Protein AF-A0A7T5EYN8-F1 (afdb_monomer)

Nearest PDB structures (foldseek):
  1r5t-assembly1_D  TM=9.490E-01  e=1.004E-14  Saccharomyces cerevisiae
  4wig-assembly1_A  TM=9.016E-01  e=5.829E-13  Mycobacterium tuberculosis
  6kw6-assembly1_A  TM=9.135E-01  e=9.684E-13  Streptomyces noursei
  4wif-assembly1_A  TM=8.852E-01  e=1.510E-12  Mycobacterium tuberculosis
  3ijf-assembly1_X  TM=8.858E-01  e=3.035E-12  Mycobacterium tuberculosis

Secondary structure (DSSP, 8-state):
---PPPP--SSHHHHHHTT--HHHHHHHHHHHHHHHHHHHHHHHHHHHHHHHHHHHHHHTTTS------------PPPTT-HHHHHHHHHHHHHTT-B-TTT---EEEEEEETTS-EEEEE-B--SSGGGPBPHHHHHHHHHHHTT--SSS-EEEEEEEESSSSPPPPPHHHHHHHHHHS-TT-EEEEEETTS-EEEEEHHHHSTT---GGGG-

Structure (mmCIF, N/CA/C/O backbone):
data_AF-A0A7T5EYN8-F1
#
_entry.id   AF-A0A7T5EYN8-F1
#
loop_
_atom_site.group_PDB
_atom_site.id
_atom_site.type_symbol
_atom_site.label_atom_id
_atom_site.label_alt_id
_atom_site.label_comp_id
_atom_site.label_asym_id
_atom_site.label_entity_id
_atom_site.label_seq_id
_atom_site.pdbx_PDB_ins_code
_atom_site.Cartn_x
_atom_site.Cartn_y
_atom_site.Cartn_z
_atom_site.occupancy
_atom_site.B_iso_or_equiv
_atom_site.auth_seq_id
_atom_site.auth_comp_id
_atom_site.auth_asym_id
_atom_site.auth_atom_id
_atom_site.pdbx_PDB_model_num
ATOM 1 N N . MET A 1 1 ? 12.087 24.552 24.349 1.00 36.62 1 MET A N 1
ATOM 2 C CA . MET A 1 1 ? 11.242 24.153 23.204 1.00 36.62 1 MET A CA 1
ATOM 3 C C . MET A 1 1 ? 12.032 24.433 21.938 1.00 36.62 1 MET A C 1
ATOM 5 O O . MET A 1 1 ? 12.170 25.591 21.574 1.00 36.62 1 MET A O 1
ATOM 9 N N . ALA A 1 2 ? 12.658 23.414 21.349 1.00 31.97 2 ALA A N 1
ATOM 10 C CA . ALA A 1 2 ? 13.391 23.571 20.096 1.00 31.97 2 ALA A CA 1
ATOM 11 C C . ALA A 1 2 ? 12.399 23.428 18.934 1.00 31.97 2 ALA A C 1
ATOM 13 O O . ALA A 1 2 ? 11.785 22.376 18.772 1.00 31.97 2 ALA A O 1
ATOM 14 N N . GLN A 1 3 ? 12.198 24.506 18.179 1.00 38.72 3 GLN A N 1
ATOM 15 C CA . GLN A 1 3 ? 11.450 24.489 16.924 1.00 38.72 3 GLN A CA 1
ATOM 16 C C . GLN A 1 3 ? 12.311 23.806 15.859 1.00 38.72 3 GLN A C 1
ATOM 18 O O . GLN A 1 3 ? 13.368 24.315 15.491 1.00 38.72 3 GLN A O 1
ATOM 23 N N . PHE A 1 4 ? 11.865 22.650 15.375 1.00 33.03 4 PHE A N 1
ATOM 24 C CA . PHE A 1 4 ? 12.431 22.039 14.179 1.00 33.03 4 PHE A CA 1
ATOM 25 C C . PHE A 1 4 ? 11.917 22.793 12.942 1.00 33.03 4 PHE A C 1
ATOM 27 O O . PHE A 1 4 ? 10.709 23.026 12.846 1.00 33.03 4 PHE A O 1
ATOM 34 N N . PRO A 1 5 ? 12.790 23.191 11.999 1.00 44.00 5 PRO A N 1
ATOM 35 C CA . PRO A 1 5 ? 12.349 23.801 10.754 1.00 44.00 5 PRO A CA 1
ATOM 36 C C . PRO A 1 5 ? 11.603 22.772 9.890 1.00 44.00 5 PRO A C 1
ATOM 38 O O . PRO A 1 5 ? 11.957 21.595 9.842 1.00 44.00 5 PRO A O 1
ATOM 41 N N . THR A 1 6 ? 10.554 23.240 9.216 1.00 40.94 6 THR A N 1
ATOM 42 C CA . THR A 1 6 ? 9.713 22.496 8.263 1.00 40.94 6 THR A CA 1
ATOM 43 C C . THR A 1 6 ? 10.538 21.751 7.204 1.00 40.94 6 THR A C 1
ATOM 45 O O . THR A 1 6 ? 11.511 22.322 6.704 1.00 40.94 6 THR A O 1
ATOM 48 N N . PRO A 1 7 ? 10.158 20.527 6.788 1.00 43.69 7 PRO A N 1
ATOM 49 C CA . PRO A 1 7 ? 10.948 19.782 5.820 1.00 43.69 7 PRO A CA 1
ATOM 50 C C . PRO A 1 7 ? 10.801 20.376 4.410 1.00 43.69 7 PRO A C 1
ATOM 52 O O . PRO A 1 7 ? 9.705 20.491 3.861 1.00 43.69 7 PRO A O 1
ATOM 55 N N . LEU A 1 8 ? 11.941 20.723 3.811 1.00 43.97 8 LEU A N 1
ATOM 56 C CA . LEU A 1 8 ? 12.125 20.952 2.377 1.00 43.97 8 LEU A CA 1
ATOM 57 C C . LEU A 1 8 ? 11.919 19.624 1.628 1.00 43.97 8 LEU A C 1
ATOM 59 O O . LEU A 1 8 ? 12.854 18.848 1.466 1.00 43.97 8 LEU A O 1
ATOM 63 N N . VAL A 1 9 ? 10.696 19.339 1.177 1.00 45.12 9 VAL A N 1
ATOM 64 C CA . VAL A 1 9 ? 10.358 18.061 0.508 1.00 45.12 9 VAL A CA 1
ATOM 65 C C . VAL A 1 9 ? 10.647 18.066 -1.010 1.00 45.12 9 VAL A C 1
ATOM 67 O O . VAL A 1 9 ? 10.332 17.101 -1.693 1.00 45.12 9 VAL A O 1
ATOM 70 N N . ILE A 1 10 ? 11.281 19.097 -1.589 1.00 45.09 10 ILE A N 1
ATOM 71 C CA . ILE A 1 10 ? 11.383 19.208 -3.066 1.00 45.09 10 ILE A CA 1
ATOM 72 C C . ILE A 1 10 ? 12.814 19.144 -3.653 1.00 45.09 10 ILE A C 1
ATOM 74 O O . ILE A 1 10 ? 12.946 18.910 -4.851 1.00 45.09 10 ILE A O 1
ATOM 78 N N . ASP A 1 11 ? 13.901 19.192 -2.869 1.00 45.28 11 ASP A N 1
ATOM 79 C CA . ASP A 1 11 ? 15.274 19.190 -3.441 1.00 45.28 11 ASP A CA 1
ATOM 80 C C . ASP A 1 11 ? 16.058 17.864 -3.350 1.00 45.28 11 ASP A C 1
ATOM 82 O O . ASP A 1 11 ? 17.130 17.719 -3.944 1.00 45.28 11 ASP A O 1
ATOM 86 N N . THR A 1 12 ? 15.538 16.841 -2.669 1.00 51.25 12 THR A N 1
ATOM 87 C CA . THR A 1 12 ? 16.293 15.592 -2.444 1.00 51.25 12 THR A CA 1
ATOM 88 C C . THR A 1 12 ? 16.458 14.753 -3.720 1.00 51.25 12 THR A C 1
ATOM 90 O O . THR A 1 12 ? 17.507 14.142 -3.923 1.00 51.25 12 THR A O 1
ATOM 93 N N . ILE A 1 13 ? 15.474 14.768 -4.630 1.00 49.59 13 ILE A N 1
ATOM 94 C CA . ILE A 1 13 ? 15.534 14.012 -5.898 1.00 49.59 13 ILE A CA 1
ATOM 95 C C . ILE A 1 13 ? 16.578 14.617 -6.855 1.00 49.59 13 ILE A C 1
ATOM 97 O O . ILE A 1 13 ? 17.337 13.886 -7.495 1.00 49.59 13 ILE A O 1
ATOM 101 N N . ARG A 1 14 ? 16.689 15.954 -6.911 1.00 43.25 14 ARG A N 1
ATOM 102 C CA . ARG A 1 14 ? 17.734 16.636 -7.698 1.00 43.25 14 ARG A CA 1
ATOM 103 C C . ARG A 1 14 ? 19.137 16.326 -7.178 1.00 43.25 14 ARG A C 1
ATOM 105 O O . ARG A 1 14 ? 20.044 16.113 -7.982 1.00 43.25 14 ARG A O 1
ATOM 112 N N . TRP A 1 15 ? 19.309 16.236 -5.860 1.00 51.34 15 TRP A N 1
ATOM 113 C CA . TRP A 1 15 ? 20.597 15.909 -5.248 1.00 51.34 15 TRP A CA 1
ATOM 114 C C . TRP A 1 15 ? 21.106 14.510 -5.627 1.00 51.34 15 TRP A C 1
ATOM 116 O O . TRP A 1 15 ? 22.273 14.374 -5.997 1.00 51.34 15 TRP A O 1
ATOM 126 N N . VAL A 1 16 ? 20.246 13.483 -5.621 1.00 55.19 16 VAL A N 1
ATOM 127 C CA . VAL A 1 16 ? 20.642 12.118 -6.027 1.00 55.19 16 VAL A CA 1
ATOM 128 C C . VAL A 1 16 ? 21.131 12.099 -7.481 1.00 55.19 16 VAL A C 1
ATOM 130 O O . VAL A 1 16 ? 22.185 11.534 -7.769 1.00 55.19 16 VAL A O 1
ATOM 133 N N . ASN A 1 17 ? 20.435 12.798 -8.383 1.00 50.56 17 ASN A N 1
ATOM 134 C CA . ASN A 1 17 ? 20.813 12.863 -9.798 1.00 50.56 17 ASN A CA 1
ATOM 135 C C . ASN A 1 17 ? 22.091 13.687 -10.051 1.00 50.56 17 ASN A C 1
ATOM 137 O O . ASN A 1 17 ? 22.862 13.356 -10.951 1.00 50.56 17 ASN A O 1
ATOM 141 N N . SER A 1 18 ? 22.372 14.708 -9.230 1.00 49.53 18 SER A N 1
ATOM 142 C CA . SER A 1 18 ? 23.591 15.531 -9.339 1.00 49.53 18 SER A CA 1
ATOM 143 C C . SER A 1 18 ? 24.894 14.817 -8.951 1.00 49.53 18 SER A C 1
ATOM 145 O O . SER A 1 18 ? 25.975 15.354 -9.178 1.00 49.53 18 SER A O 1
ATOM 147 N N . LYS A 1 19 ? 24.817 13.608 -8.376 1.00 46.88 19 LYS A N 1
ATOM 148 C CA . LYS A 1 19 ? 25.988 12.838 -7.930 1.00 46.88 19 LYS A CA 1
ATOM 149 C C . LYS A 1 19 ? 26.582 11.900 -8.977 1.00 46.88 19 LYS A C 1
ATOM 151 O O . LYS A 1 19 ? 27.562 11.235 -8.660 1.00 46.88 19 LYS A O 1
ATOM 156 N N . THR A 1 20 ? 26.043 11.823 -10.193 1.00 45.84 20 THR A N 1
ATOM 157 C CA . THR A 1 20 ? 26.641 10.996 -11.255 1.00 45.84 20 THR A CA 1
ATOM 158 C C . THR A 1 20 ? 27.833 11.728 -11.889 1.00 45.84 20 THR A C 1
ATOM 160 O O . THR A 1 20 ? 27.635 12.714 -12.598 1.00 45.84 20 THR A O 1
ATOM 163 N N . PRO A 1 21 ? 29.092 11.290 -11.672 1.00 46.75 21 PRO A N 1
ATOM 164 C CA . PRO A 1 21 ? 30.233 11.872 -12.369 1.00 46.75 21 PRO A CA 1
ATOM 165 C C . PRO A 1 21 ? 30.140 11.489 -13.850 1.00 46.75 21 PRO A C 1
ATOM 167 O O . PRO A 1 21 ? 29.685 10.386 -14.169 1.00 46.75 21 PRO A O 1
ATOM 170 N N . GLU A 1 22 ? 30.610 12.348 -14.757 1.00 50.91 22 GLU A N 1
ATOM 171 C CA . GLU A 1 22 ? 30.547 12.151 -16.220 1.00 50.91 22 GLU A CA 1
ATOM 172 C C . GLU A 1 22 ? 31.117 10.797 -16.697 1.00 50.91 22 GLU A C 1
ATOM 174 O O . GLU A 1 22 ? 30.705 10.275 -17.731 1.00 50.91 22 GLU A O 1
ATOM 179 N N . GLY A 1 23 ? 31.990 10.160 -15.907 1.00 44.03 23 GLY A N 1
ATOM 180 C CA . GLY A 1 23 ? 32.510 8.812 -16.164 1.00 44.03 23 GLY A CA 1
ATOM 181 C C . GLY A 1 23 ? 31.520 7.656 -15.937 1.00 44.03 23 GLY A C 1
ATOM 182 O O . GLY A 1 23 ? 31.717 6.582 -16.503 1.00 44.03 23 GLY A O 1
ATOM 183 N N . SER A 1 24 ? 30.449 7.853 -15.159 1.00 48.66 24 SER A N 1
ATOM 184 C CA . SER A 1 24 ? 29.420 6.827 -14.894 1.00 48.66 24 SER A CA 1
ATOM 185 C C . SER A 1 24 ? 28.438 6.638 -16.054 1.00 48.66 24 SER A C 1
ATOM 187 O O . SER A 1 24 ? 27.917 5.536 -16.220 1.00 48.66 24 SER A O 1
ATOM 189 N N . ARG A 1 25 ? 28.280 7.650 -16.925 1.00 47.16 25 ARG A N 1
ATOM 190 C CA . ARG A 1 25 ? 27.470 7.547 -18.153 1.00 47.16 25 ARG A CA 1
ATOM 191 C C . ARG A 1 25 ? 27.989 6.450 -19.085 1.00 47.16 25 ARG A C 1
ATOM 193 O O . ARG A 1 25 ? 27.222 5.658 -19.600 1.00 47.16 25 ARG A O 1
ATOM 200 N N . ARG A 1 26 ? 29.312 6.273 -19.185 1.00 45.59 26 ARG A N 1
ATOM 201 C CA . ARG A 1 26 ? 29.904 5.172 -19.972 1.00 45.59 26 ARG A CA 1
ATOM 202 C C . ARG A 1 26 ? 29.599 3.777 -19.428 1.00 45.59 26 ARG A C 1
ATOM 204 O O . ARG A 1 26 ? 29.707 2.810 -20.180 1.00 45.59 26 ARG A O 1
ATOM 211 N N . ALA A 1 27 ? 29.319 3.649 -18.132 1.00 49.44 27 ALA A N 1
ATOM 212 C CA . ALA A 1 27 ? 28.942 2.374 -17.535 1.00 49.44 27 ALA A CA 1
ATOM 213 C C . ALA A 1 27 ? 27.450 2.099 -17.761 1.00 49.44 27 ALA A C 1
ATOM 215 O O . ALA A 1 27 ? 27.131 0.990 -18.178 1.00 49.44 27 ALA A O 1
ATOM 216 N N . SER A 1 28 ? 26.572 3.098 -17.593 1.00 50.41 28 SER A N 1
ATOM 217 C CA . SER A 1 28 ? 25.147 2.973 -17.941 1.00 50.41 28 SER A CA 1
ATOM 218 C C . SER A 1 28 ? 24.952 2.697 -19.431 1.00 50.41 28 SER A C 1
ATOM 220 O O . SER A 1 28 ? 24.320 1.706 -19.761 1.00 50.41 28 SER A O 1
ATOM 222 N N . ASP A 1 29 ? 25.647 3.410 -20.324 1.00 49.88 29 ASP A N 1
ATOM 223 C CA . ASP A 1 29 ? 25.561 3.193 -21.779 1.00 49.88 29 ASP A CA 1
ATOM 224 C C . ASP A 1 29 ? 25.967 1.761 -22.181 1.00 49.88 29 ASP A C 1
ATOM 226 O O . ASP A 1 29 ? 25.442 1.181 -23.133 1.00 49.88 29 ASP A O 1
ATOM 230 N N . LYS A 1 30 ? 26.914 1.156 -21.448 1.00 53.16 30 LYS A N 1
ATOM 231 C CA . LYS A 1 30 ? 27.337 -0.238 -21.660 1.00 53.16 30 LYS A CA 1
ATOM 232 C C . LYS A 1 30 ? 26.333 -1.247 -21.107 1.00 53.16 30 LYS A C 1
ATOM 234 O O . LYS A 1 30 ? 26.195 -2.321 -21.693 1.00 53.16 30 LYS A O 1
ATOM 239 N N . VAL A 1 31 ? 25.667 -0.931 -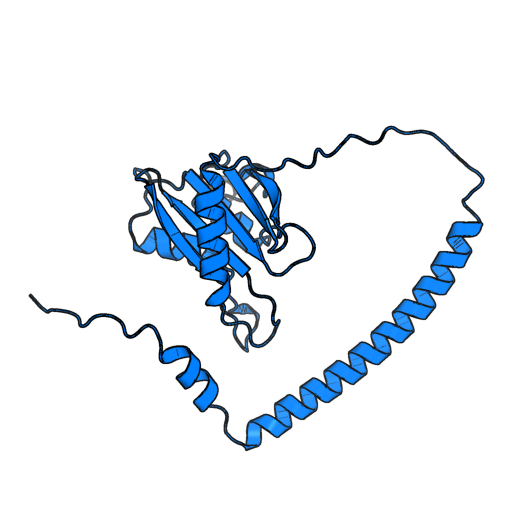19.997 1.00 52.81 31 VAL A N 1
ATOM 240 C CA . VAL A 1 31 ? 24.605 -1.765 -19.418 1.00 52.81 31 VAL A CA 1
ATOM 241 C C . VAL A 1 31 ? 23.357 -1.701 -20.300 1.00 52.81 31 VAL A C 1
ATOM 243 O O . VAL A 1 31 ? 22.833 -2.756 -20.644 1.00 52.81 31 VAL A O 1
ATOM 246 N N . ASP A 1 32 ? 22.982 -0.519 -20.786 1.00 48.72 32 ASP A N 1
ATOM 247 C CA . ASP A 1 32 ? 21.862 -0.298 -21.707 1.00 48.72 32 ASP A CA 1
ATOM 248 C C . ASP A 1 32 ? 22.105 -0.991 -23.056 1.00 48.72 32 ASP A C 1
ATOM 250 O O . ASP A 1 32 ? 21.239 -1.697 -23.574 1.00 48.72 32 ASP A O 1
ATOM 254 N N . ALA A 1 33 ? 23.328 -0.909 -23.597 1.00 53.41 33 ALA A N 1
ATOM 255 C CA . ALA A 1 33 ? 23.706 -1.648 -24.803 1.00 53.41 33 ALA A CA 1
ATOM 256 C C . ALA A 1 33 ? 23.695 -3.177 -24.596 1.00 53.41 33 ALA A C 1
ATOM 258 O O . ALA A 1 33 ? 23.329 -3.931 -25.503 1.00 53.41 33 ALA A O 1
ATOM 259 N N . ALA A 1 34 ? 24.082 -3.662 -23.410 1.00 54.50 34 ALA A N 1
ATOM 260 C CA . ALA A 1 34 ? 24.027 -5.083 -23.071 1.00 54.50 34 ALA A CA 1
ATOM 261 C C . ALA A 1 34 ? 22.588 -5.574 -22.821 1.00 54.50 34 ALA A C 1
ATOM 263 O O . ALA A 1 34 ? 22.273 -6.716 -23.174 1.00 54.50 34 ALA A O 1
ATOM 264 N N . MET A 1 35 ? 21.719 -4.725 -22.262 1.00 50.47 35 MET A N 1
ATOM 265 C CA . MET A 1 35 ? 20.293 -4.989 -22.062 1.00 50.47 35 MET A CA 1
ATOM 266 C C . MET A 1 35 ? 19.546 -5.027 -23.394 1.00 50.47 35 MET A C 1
ATOM 268 O O . MET A 1 35 ? 18.919 -6.047 -23.670 1.00 50.47 35 MET A O 1
ATOM 272 N N . ASN A 1 36 ? 19.748 -4.050 -24.285 1.00 52.47 36 ASN A N 1
ATOM 273 C CA . ASN A 1 36 ? 19.180 -4.075 -25.639 1.00 52.47 36 ASN A CA 1
ATOM 274 C C . ASN A 1 36 ? 19.603 -5.330 -26.417 1.00 52.47 36 ASN A C 1
ATOM 276 O O . ASN A 1 36 ? 18.791 -5.974 -27.075 1.00 52.47 36 ASN A O 1
ATOM 280 N N . LYS A 1 37 ? 20.864 -5.765 -26.282 1.00 54.72 37 LYS A N 1
ATOM 281 C CA . LYS A 1 37 ? 21.349 -6.993 -26.935 1.00 54.72 37 LYS A CA 1
ATOM 282 C C . LYS A 1 37 ? 20.754 -8.273 -26.332 1.00 54.72 37 LYS A C 1
ATOM 284 O O . LYS A 1 37 ? 20.650 -9.283 -27.032 1.00 54.72 37 LYS A O 1
ATOM 289 N N . ARG A 1 38 ? 20.383 -8.262 -25.046 1.00 54.88 38 ARG A N 1
ATOM 290 C CA . ARG A 1 38 ? 19.650 -9.360 -24.392 1.00 54.88 38 ARG A CA 1
ATOM 291 C C . ARG A 1 38 ? 18.176 -9.354 -24.778 1.00 54.88 38 ARG A C 1
ATOM 293 O O . ARG A 1 38 ? 17.632 -10.430 -24.988 1.00 54.88 38 ARG A O 1
ATOM 300 N N . GLU A 1 39 ? 17.568 -8.186 -24.928 1.00 49.75 39 GLU A N 1
ATOM 301 C CA . GLU A 1 39 ? 16.167 -8.019 -25.309 1.00 49.75 39 GLU A CA 1
ATOM 302 C C . GLU A 1 39 ? 15.925 -8.426 -26.764 1.00 49.75 39 GLU A C 1
ATOM 304 O O . GLU A 1 39 ? 15.061 -9.262 -27.012 1.00 49.75 39 GLU A O 1
ATOM 309 N N . SER A 1 40 ? 16.787 -8.023 -27.707 1.00 50.56 40 SER A N 1
ATOM 310 C CA . SER A 1 40 ? 16.713 -8.508 -29.096 1.00 50.56 40 SER A CA 1
ATOM 311 C C . SER A 1 40 ? 16.883 -10.028 -29.199 1.00 50.56 40 SER A C 1
ATOM 313 O O . SER A 1 40 ? 16.195 -10.672 -29.981 1.00 50.56 40 SER A O 1
ATOM 315 N N . LYS A 1 41 ? 17.751 -10.642 -28.379 1.00 54.69 41 LYS A N 1
ATOM 316 C CA . LYS A 1 41 ? 17.882 -12.111 -28.330 1.00 54.69 41 LYS A CA 1
ATOM 317 C C . LYS A 1 41 ? 16.668 -12.801 -27.698 1.00 54.69 41 LYS A C 1
ATOM 319 O O . LYS A 1 41 ? 16.369 -13.936 -28.054 1.00 54.69 41 LYS A O 1
ATOM 324 N N . ARG A 1 42 ? 15.981 -12.137 -26.764 1.00 45.41 42 ARG A N 1
ATOM 325 C CA . ARG A 1 42 ? 14.786 -12.661 -26.088 1.00 45.41 42 ARG A CA 1
ATOM 326 C C . ARG A 1 42 ? 13.549 -12.580 -26.980 1.00 45.41 42 ARG A C 1
ATOM 328 O O . ARG A 1 42 ? 12.760 -13.516 -26.963 1.00 45.41 42 ARG A O 1
ATOM 335 N N . ILE A 1 43 ? 13.429 -11.516 -27.778 1.00 50.94 43 ILE A N 1
ATOM 336 C CA . ILE A 1 43 ? 12.368 -11.348 -28.781 1.00 50.94 43 ILE A CA 1
ATOM 337 C C . ILE A 1 43 ? 12.474 -12.457 -29.835 1.00 50.94 43 ILE A C 1
ATOM 339 O O . ILE A 1 43 ? 11.509 -13.191 -30.022 1.00 50.94 43 ILE A O 1
ATOM 343 N N . VAL A 1 44 ? 13.667 -12.688 -30.396 1.00 54.56 44 VAL A N 1
ATOM 344 C CA . VAL A 1 44 ? 13.892 -13.758 -31.389 1.00 54.56 44 VAL A CA 1
ATOM 345 C C . VAL A 1 44 ? 13.578 -15.149 -30.813 1.00 54.56 44 VAL A C 1
ATOM 347 O O . VAL A 1 44 ? 12.868 -15.931 -31.437 1.00 54.56 44 VAL A O 1
ATOM 350 N N . ALA A 1 45 ? 14.011 -15.441 -29.580 1.00 47.28 45 ALA A N 1
ATOM 351 C CA . ALA A 1 45 ? 13.681 -16.708 -28.919 1.00 47.28 45 ALA A CA 1
ATOM 352 C C . ALA A 1 45 ? 12.174 -16.852 -28.618 1.00 47.28 45 ALA A C 1
ATOM 354 O O . ALA A 1 45 ? 11.632 -17.959 -28.624 1.00 47.28 45 ALA A O 1
ATOM 355 N N . SER A 1 46 ? 11.475 -15.744 -28.348 1.00 47.94 46 SER A N 1
ATOM 356 C CA . SER A 1 46 ? 10.029 -15.753 -28.114 1.00 47.94 46 SER A CA 1
ATOM 357 C C . SER A 1 46 ? 9.225 -15.947 -29.401 1.00 47.94 46 SER A C 1
ATOM 359 O O . SER A 1 46 ? 8.224 -16.655 -29.360 1.00 47.94 46 SER A O 1
ATOM 361 N N . GLU A 1 47 ? 9.688 -15.425 -30.538 1.00 55.78 47 GLU A N 1
ATOM 362 C CA . GLU A 1 47 ? 9.053 -15.620 -31.848 1.00 55.78 47 GLU A CA 1
ATOM 363 C C . GLU A 1 47 ? 9.177 -17.076 -32.326 1.00 55.78 47 GLU A C 1
ATOM 365 O O . GLU A 1 47 ? 8.172 -17.672 -32.708 1.00 55.78 47 GLU A O 1
ATOM 370 N N . GLU A 1 48 ? 10.345 -17.716 -32.167 1.00 52.41 48 GLU A N 1
ATOM 371 C CA . GLU A 1 48 ? 10.519 -19.156 -32.457 1.00 52.41 48 GLU A CA 1
ATOM 372 C C . GLU A 1 48 ? 9.627 -20.051 -31.571 1.00 52.41 48 GLU A C 1
ATOM 374 O O . GLU A 1 48 ? 9.093 -21.077 -32.009 1.00 52.41 48 GLU A O 1
ATOM 379 N N . THR A 1 49 ? 9.408 -19.639 -30.317 1.00 52.28 49 THR A N 1
ATOM 380 C CA . THR A 1 49 ? 8.534 -20.356 -29.374 1.00 52.28 49 THR A CA 1
ATOM 381 C C . THR A 1 49 ? 7.047 -20.132 -29.685 1.00 52.28 49 THR A C 1
ATOM 383 O O . THR A 1 49 ? 6.225 -21.019 -29.445 1.00 52.28 49 THR A O 1
ATOM 386 N N . VAL A 1 50 ? 6.679 -18.961 -30.213 1.00 51.28 50 VAL A N 1
ATOM 387 C CA . VAL A 1 50 ? 5.307 -18.634 -30.633 1.00 51.28 50 VAL A CA 1
ATOM 388 C C . VAL A 1 50 ? 4.940 -19.383 -31.913 1.00 51.28 50 VAL A C 1
ATOM 390 O O . VAL A 1 50 ? 3.851 -19.955 -31.957 1.00 51.28 50 VAL A O 1
ATOM 393 N N . GLU A 1 51 ? 5.846 -19.484 -32.888 1.00 50.22 51 GLU A N 1
ATOM 394 C CA . GLU A 1 51 ? 5.620 -20.239 -34.130 1.00 50.22 51 GLU A CA 1
ATOM 395 C C . GLU A 1 51 ? 5.420 -21.739 -33.837 1.00 50.22 51 GLU A C 1
ATOM 397 O O . GLU A 1 51 ? 4.448 -22.352 -34.285 1.00 50.22 51 GLU A O 1
ATOM 402 N N . SER A 1 52 ? 6.243 -22.302 -32.941 1.00 45.84 52 SER A N 1
ATOM 403 C CA . SER A 1 52 ? 6.116 -23.697 -32.487 1.00 45.84 52 SER A CA 1
ATOM 404 C C . SER A 1 52 ? 4.823 -23.956 -31.694 1.00 45.84 52 SER A C 1
ATOM 406 O O . SER A 1 52 ? 4.226 -25.026 -31.796 1.00 45.84 52 SER A O 1
ATOM 408 N N . LYS A 1 53 ? 4.332 -22.977 -30.918 1.00 50.09 53 LYS A N 1
ATOM 409 C CA . LYS A 1 53 ? 3.049 -23.077 -30.188 1.00 50.09 53 LYS A CA 1
ATOM 410 C C . LYS A 1 53 ? 1.828 -22.885 -31.089 1.00 50.09 53 LYS A C 1
ATOM 412 O O . LYS A 1 53 ? 0.754 -23.396 -30.765 1.00 50.09 53 LYS A O 1
ATOM 417 N N . ARG A 1 54 ? 1.971 -22.166 -32.206 1.00 46.66 54 ARG A N 1
ATOM 418 C CA . ARG A 1 54 ? 0.909 -21.969 -33.201 1.00 46.66 54 ARG A CA 1
ATOM 419 C C . ARG A 1 54 ? 0.603 -23.275 -33.934 1.00 46.66 54 ARG A C 1
ATOM 421 O O . ARG A 1 54 ? -0.564 -23.625 -34.068 1.00 46.66 54 ARG A O 1
ATOM 428 N N . GLN A 1 55 ? 1.642 -24.043 -34.255 1.00 48.34 55 GLN A N 1
ATOM 429 C CA . GLN A 1 55 ? 1.524 -25.347 -34.910 1.00 48.34 55 GLN A CA 1
ATOM 430 C C . GLN A 1 55 ? 0.883 -26.422 -34.006 1.00 48.34 55 GLN A C 1
ATOM 432 O O . GLN A 1 55 ? 0.130 -27.262 -34.484 1.00 48.34 55 GLN A O 1
ATOM 437 N N . VAL A 1 56 ? 1.094 -26.357 -32.684 1.00 47.81 56 VAL A N 1
ATOM 438 C CA . VAL A 1 56 ? 0.459 -27.274 -31.710 1.00 47.81 56 VAL A CA 1
ATOM 439 C C . VAL A 1 56 ? -1.017 -26.927 -31.455 1.00 47.81 56 VAL A C 1
ATOM 441 O O . VAL A 1 56 ? -1.827 -27.813 -31.191 1.00 47.81 56 VAL A O 1
ATOM 444 N N . ARG A 1 57 ? -1.408 -25.648 -31.563 1.00 41.47 57 ARG A N 1
ATOM 445 C CA . ARG A 1 57 ? -2.808 -25.213 -31.382 1.00 41.47 57 ARG A CA 1
ATOM 446 C C . ARG A 1 57 ? -3.734 -25.602 -32.535 1.00 41.47 57 ARG A C 1
ATOM 448 O O . ARG A 1 57 ? -4.932 -25.722 -32.302 1.00 41.47 57 ARG A O 1
ATOM 455 N N . GLU A 1 58 ? -3.211 -25.797 -33.742 1.00 46.06 58 GLU A N 1
ATOM 456 C CA . GLU A 1 58 ? -4.019 -26.258 -34.880 1.00 46.06 58 GLU A CA 1
ATOM 457 C C . GLU A 1 58 ? -4.307 -27.765 -34.832 1.00 46.06 58 GLU A C 1
ATOM 459 O O . GLU A 1 58 ? -5.310 -28.199 -35.385 1.00 46.06 58 GLU A O 1
ATOM 464 N N . ILE A 1 59 ? -3.503 -28.546 -34.101 1.00 51.62 59 ILE A N 1
ATOM 465 C CA . ILE A 1 59 ? -3.681 -30.002 -33.961 1.00 51.62 59 ILE A CA 1
ATOM 466 C C . ILE A 1 59 ? -4.731 -30.355 -32.888 1.00 51.62 59 ILE A C 1
ATOM 468 O O . ILE A 1 59 ? -5.422 -31.358 -33.011 1.00 51.62 59 ILE A O 1
ATOM 472 N N . ASN A 1 60 ? -4.912 -29.517 -31.860 1.00 41.81 60 ASN A N 1
ATOM 473 C CA . ASN A 1 60 ? -5.779 -29.815 -30.706 1.00 41.81 60 ASN A CA 1
ATOM 474 C C . ASN A 1 60 ? -7.221 -29.280 -30.825 1.00 41.81 60 ASN A C 1
ATOM 476 O O . ASN A 1 60 ? -7.908 -29.153 -29.813 1.00 41.81 60 ASN A O 1
ATOM 480 N N . LYS A 1 61 ? -7.685 -28.902 -32.022 1.00 39.41 61 LYS A N 1
ATOM 481 C CA . LYS A 1 61 ? -9.006 -28.267 -32.199 1.00 39.41 61 LYS A CA 1
ATOM 482 C C . LYS A 1 61 ? -10.188 -29.235 -32.332 1.00 39.41 61 LYS A C 1
ATOM 484 O O . LYS A 1 61 ? -11.317 -28.756 -32.375 1.00 39.41 61 LYS A O 1
ATOM 489 N N . ASP A 1 62 ? -9.943 -30.544 -32.334 1.00 34.28 62 ASP A N 1
ATOM 490 C CA . ASP A 1 62 ? -10.978 -31.547 -32.618 1.00 34.28 62 ASP A CA 1
ATOM 491 C C . ASP A 1 62 ? -11.461 -32.362 -31.405 1.00 34.28 62 ASP A C 1
ATOM 493 O O . ASP A 1 62 ? -12.339 -33.206 -31.570 1.00 34.28 62 ASP A O 1
ATOM 497 N N . GLU A 1 63 ? -10.997 -32.107 -30.174 1.00 38.72 63 GLU A N 1
ATOM 498 C CA . GLU A 1 63 ? -11.444 -32.903 -29.017 1.00 38.72 63 GLU A CA 1
ATOM 499 C C . GLU A 1 63 ? -11.769 -32.076 -27.760 1.00 38.72 63 GLU A C 1
ATOM 501 O O . GLU A 1 63 ? -10.881 -31.536 -27.103 1.00 38.72 63 GLU A O 1
ATOM 506 N N . SER A 1 64 ? -13.058 -32.116 -27.379 1.00 30.02 64 SER A N 1
ATOM 507 C CA . SER A 1 64 ? -13.659 -31.802 -26.061 1.00 30.02 64 SER A CA 1
ATOM 508 C C . SER A 1 64 ? -13.643 -30.327 -25.620 1.00 30.02 64 SER A C 1
ATOM 510 O O . SER A 1 64 ? -12.669 -29.616 -25.803 1.00 30.02 64 SER A O 1
ATOM 512 N N . GLY A 1 65 ? -14.674 -29.741 -25.016 1.00 29.03 65 GLY A N 1
ATOM 513 C CA . GLY A 1 65 ? -15.867 -30.224 -24.323 1.00 29.03 65 GLY A CA 1
ATOM 514 C C . GLY A 1 65 ? -16.222 -29.117 -23.315 1.00 29.03 65 GLY A C 1
ATOM 515 O O . GLY A 1 65 ? -15.324 -28.523 -22.726 1.00 29.03 65 GLY A O 1
ATOM 516 N N . GLU A 1 66 ? -17.499 -28.764 -23.200 1.00 33.31 66 GLU A N 1
ATOM 517 C CA . GLU A 1 66 ? -18.011 -27.614 -22.440 1.00 33.31 66 GLU A CA 1
ATOM 518 C C . GLU A 1 66 ? -17.580 -27.611 -20.959 1.00 33.31 66 GLU A C 1
ATOM 520 O O . GLU A 1 66 ? -17.737 -28.608 -20.256 1.00 33.31 66 GLU A O 1
ATOM 525 N N . SER A 1 67 ? -17.114 -26.462 -20.456 1.00 26.98 67 SER A N 1
ATOM 526 C CA . SER A 1 67 ? -17.161 -26.144 -19.024 1.00 26.98 67 SER A CA 1
ATOM 527 C C . SER A 1 67 ? -17.267 -24.634 -18.807 1.00 26.98 67 SER A C 1
ATOM 529 O O . SER A 1 67 ? -16.518 -23.856 -19.395 1.00 26.98 67 SER A O 1
ATOM 531 N N . GLU A 1 68 ? -18.234 -24.272 -17.974 1.00 27.42 68 GLU A N 1
ATOM 532 C CA . GLU A 1 68 ? -18.806 -22.955 -17.707 1.00 27.42 68 GLU A CA 1
ATOM 533 C C . GLU A 1 68 ? -17.783 -21.897 -17.240 1.00 27.42 68 GLU A C 1
ATOM 535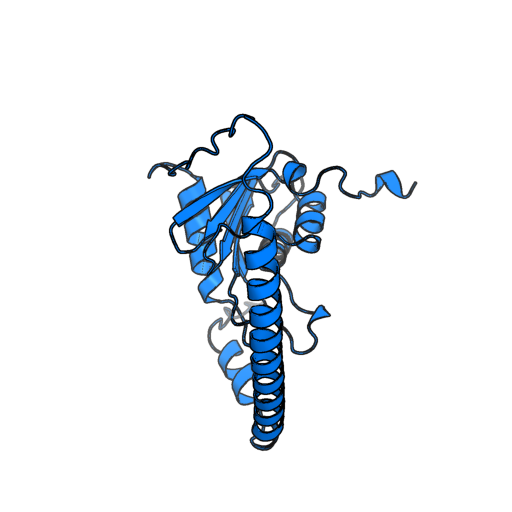 O O . GLU A 1 68 ? -17.052 -22.090 -16.269 1.00 27.42 68 GLU A O 1
ATOM 540 N N . GLU A 1 69 ? -17.770 -20.739 -17.910 1.00 25.62 69 GLU A N 1
ATOM 541 C CA . GLU A 1 69 ? -17.071 -19.528 -17.466 1.00 25.62 69 GLU A CA 1
ATOM 542 C C . GLU A 1 69 ? -17.854 -18.849 -16.332 1.00 25.62 69 GLU A C 1
ATOM 544 O O . GLU A 1 69 ? -18.946 -18.311 -16.525 1.00 25.62 69 GLU A O 1
ATOM 549 N N . SER A 1 70 ? -17.271 -18.822 -15.134 1.00 26.45 70 SER A N 1
ATOM 550 C CA . SER A 1 70 ? -17.733 -17.979 -14.035 1.00 26.45 70 SER A CA 1
ATOM 551 C C . SER A 1 70 ? -17.437 -16.505 -14.340 1.00 26.45 70 SER A C 1
ATOM 553 O O . SER A 1 70 ? -16.278 -16.095 -14.418 1.00 26.45 70 SER A O 1
ATOM 555 N N . HIS A 1 71 ? -18.495 -15.710 -14.488 1.00 28.23 71 HIS A N 1
ATOM 556 C CA . HIS A 1 71 ? -18.467 -14.263 -14.686 1.00 28.23 71 HIS A CA 1
ATOM 557 C C . HIS A 1 71 ? -17.684 -13.512 -13.582 1.00 28.23 71 HIS A C 1
ATOM 559 O O . HIS A 1 71 ? -18.197 -13.303 -12.484 1.00 28.23 71 HIS A O 1
ATOM 565 N N . GLU A 1 72 ? -16.479 -13.012 -13.888 1.00 32.12 72 GLU A N 1
ATOM 566 C CA . GLU A 1 72 ? -15.850 -11.915 -13.132 1.00 32.12 72 GLU A CA 1
ATOM 567 C C . GLU A 1 72 ? -16.553 -10.599 -13.522 1.00 32.12 72 GLU A C 1
ATOM 569 O O . GLU A 1 72 ? -16.378 -10.064 -14.620 1.00 32.12 72 GLU A O 1
ATOM 574 N N . SER A 1 73 ? -17.403 -10.076 -12.637 1.00 34.50 73 SER A N 1
ATOM 575 C CA . SER A 1 73 ? -18.087 -8.799 -12.840 1.00 34.50 73 SER A CA 1
ATOM 576 C C . SER A 1 73 ? -17.093 -7.634 -12.793 1.00 34.50 73 SER A C 1
ATOM 578 O O . SER A 1 73 ? -16.455 -7.404 -11.764 1.00 34.50 73 SER A O 1
ATOM 580 N N . LYS A 1 74 ? -17.008 -6.846 -13.871 1.00 36.41 74 LYS A N 1
ATOM 581 C CA . LYS A 1 74 ? -16.398 -5.507 -13.856 1.00 36.41 74 LYS A CA 1
ATOM 582 C C . LYS A 1 74 ? -17.204 -4.606 -12.913 1.00 36.41 74 LYS A C 1
ATOM 584 O O . LYS A 1 74 ? -18.225 -4.05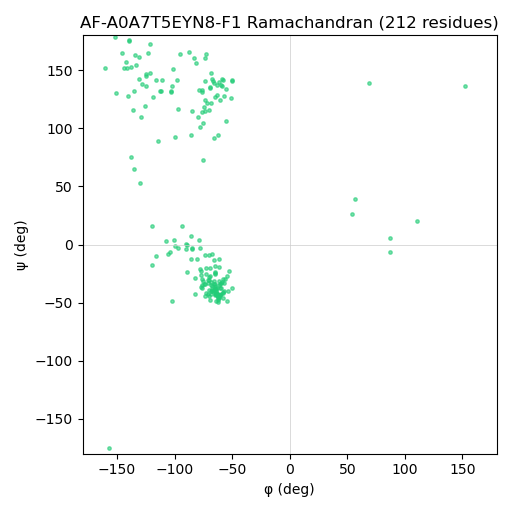3 -13.309 1.00 36.41 74 LYS A O 1
ATOM 589 N N . GLY A 1 75 ? -16.784 -4.501 -11.656 1.00 46.59 75 GLY A N 1
ATOM 590 C CA . GLY A 1 75 ? -17.382 -3.586 -10.688 1.00 46.59 75 GLY A CA 1
ATOM 591 C C . GLY A 1 75 ? -16.878 -2.168 -10.929 1.00 46.59 75 GLY A C 1
ATOM 592 O O . GLY A 1 75 ? -15.758 -1.848 -10.549 1.00 46.59 75 GLY A O 1
ATOM 593 N N . SER A 1 76 ? -17.681 -1.323 -11.575 1.00 53.22 76 SER A N 1
ATOM 594 C CA . SER A 1 76 ? -17.421 0.117 -11.631 1.00 53.22 76 SER A CA 1
ATOM 595 C C . SER A 1 76 ? -17.768 0.744 -10.277 1.00 53.22 76 SER A C 1
ATOM 597 O O . SER A 1 76 ? -18.928 0.680 -9.861 1.00 53.22 76 SER A O 1
ATOM 599 N N . LEU A 1 77 ? -16.789 1.345 -9.599 1.00 62.22 77 LEU A N 1
ATOM 600 C CA . LEU A 1 77 ? -17.008 2.090 -8.354 1.00 62.22 77 LEU A CA 1
ATOM 601 C C . LEU A 1 77 ? -17.920 3.301 -8.614 1.00 62.22 77 LEU A C 1
ATOM 603 O O . LEU A 1 77 ? -17.768 4.001 -9.618 1.00 62.22 77 LEU A O 1
ATOM 607 N N . SER A 1 78 ? -18.884 3.551 -7.726 1.00 57.09 78 SER A N 1
ATOM 608 C CA . SER A 1 78 ? -19.761 4.724 -7.822 1.00 57.09 78 SER A CA 1
ATOM 609 C C . SER A 1 78 ? -19.070 5.969 -7.250 1.00 57.09 78 SER A C 1
ATOM 611 O O . SER A 1 78 ? -18.180 5.874 -6.409 1.00 57.09 78 SER A O 1
ATOM 613 N N . ALA A 1 79 ? -19.491 7.165 -7.675 1.00 59.50 79 ALA A N 1
ATOM 614 C CA . ALA A 1 79 ? -18.871 8.433 -7.264 1.00 59.50 79 ALA A CA 1
ATOM 615 C C . ALA A 1 79 ? -18.940 8.728 -5.747 1.00 59.50 79 ALA A C 1
ATOM 617 O O . ALA A 1 79 ? -18.272 9.643 -5.273 1.00 59.50 79 ALA A O 1
ATOM 618 N N . SER A 1 80 ? -19.751 7.982 -4.990 1.00 56.59 80 SER A N 1
ATOM 619 C CA . SER A 1 80 ? -19.899 8.113 -3.537 1.00 56.59 80 SER A CA 1
ATOM 620 C C . SER A 1 80 ? -19.124 7.058 -2.742 1.00 56.59 80 SER A C 1
ATOM 622 O O . SER A 1 80 ? -19.289 6.986 -1.526 1.00 56.59 80 SER A O 1
ATOM 624 N N . ASP A 1 81 ? -18.341 6.202 -3.401 1.00 72.19 81 ASP A N 1
ATOM 625 C CA . ASP A 1 81 ? -17.608 5.130 -2.735 1.00 72.19 81 ASP A CA 1
ATOM 626 C C . ASP A 1 81 ? -16.429 5.698 -1.915 1.00 72.19 81 ASP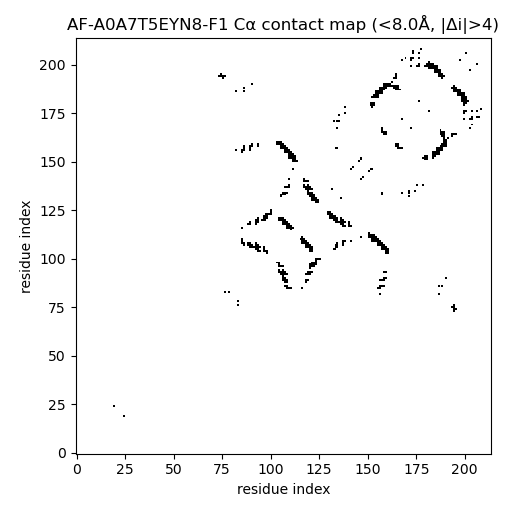 A C 1
ATOM 628 O O . ASP A 1 81 ? -15.552 6.357 -2.485 1.00 72.19 81 ASP A O 1
ATOM 632 N N . PRO A 1 82 ? -16.359 5.451 -0.590 1.00 71.50 82 PRO A N 1
ATOM 633 C CA . PRO A 1 82 ? -15.237 5.887 0.244 1.00 71.50 82 PRO A CA 1
ATOM 634 C C . PRO A 1 82 ? -13.861 5.427 -0.265 1.00 71.50 82 PRO A C 1
ATOM 636 O O . PRO A 1 82 ? -12.858 6.103 -0.029 1.00 71.50 82 PRO A O 1
ATOM 639 N N . SER A 1 83 ? -13.800 4.309 -0.996 1.00 80.75 83 SER A N 1
ATOM 640 C CA . SER A 1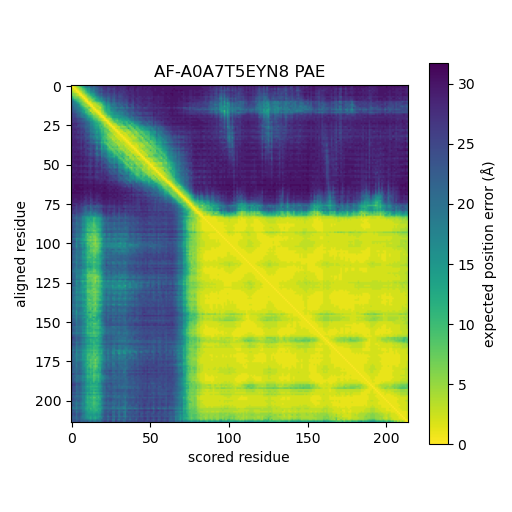 83 ? -12.567 3.802 -1.608 1.00 80.75 83 SER A CA 1
ATOM 641 C C . SER A 1 83 ? -12.000 4.718 -2.694 1.00 80.75 83 SER A C 1
ATOM 643 O O . SER A 1 83 ? -10.786 4.729 -2.906 1.00 80.75 83 SER A O 1
ATOM 645 N N . LEU A 1 84 ? -12.837 5.543 -3.332 1.00 88.00 84 LEU A N 1
ATOM 646 C CA . LEU A 1 84 ? -12.420 6.452 -4.397 1.00 88.00 84 LEU A CA 1
ATOM 647 C C . LEU A 1 84 ? -11.449 7.523 -3.881 1.00 88.00 84 LEU A C 1
ATOM 649 O O . LEU A 1 84 ? -10.470 7.849 -4.552 1.00 88.00 84 LEU A O 1
ATOM 653 N N . HIS A 1 85 ? -11.676 8.025 -2.661 1.00 94.62 85 HIS A N 1
ATOM 654 C CA . HIS A 1 85 ? -10.743 8.947 -2.013 1.00 94.62 85 HIS A CA 1
ATOM 655 C C . HIS A 1 85 ? -9.376 8.287 -1.793 1.00 94.62 85 HIS A C 1
ATOM 657 O O . HIS A 1 85 ? -8.348 8.874 -2.124 1.00 94.62 85 HIS A O 1
ATOM 663 N N . LEU A 1 86 ? -9.360 7.048 -1.293 1.00 96.38 86 LEU A N 1
ATOM 664 C CA . LEU A 1 86 ? -8.122 6.333 -0.989 1.00 96.38 86 LEU A CA 1
ATOM 665 C C . LEU A 1 86 ? -7.329 5.985 -2.259 1.00 96.38 86 LEU A C 1
ATOM 667 O O . LEU A 1 86 ? -6.104 6.105 -2.280 1.00 96.38 86 LEU A O 1
ATOM 671 N N . LEU A 1 87 ? -8.023 5.614 -3.338 1.00 95.75 87 LEU A N 1
ATOM 672 C CA . LEU A 1 87 ? -7.422 5.391 -4.654 1.00 95.75 87 LEU A CA 1
ATOM 673 C C . LEU A 1 87 ? -6.787 6.669 -5.212 1.00 95.75 87 LEU A C 1
ATOM 675 O O . LEU A 1 87 ? -5.657 6.628 -5.695 1.00 95.75 87 LEU A O 1
ATOM 679 N N . HIS A 1 88 ? -7.454 7.815 -5.070 1.00 95.81 88 HIS A N 1
ATOM 680 C CA . HIS A 1 88 ? -6.905 9.102 -5.497 1.00 95.81 88 HIS A CA 1
ATOM 681 C C . HIS A 1 88 ? -5.649 9.511 -4.700 1.00 95.81 88 HIS A C 1
ATOM 683 O O . HIS A 1 88 ? -4.685 10.040 -5.268 1.00 95.81 88 HIS A O 1
ATOM 689 N N . GLU A 1 89 ? -5.613 9.228 -3.395 1.00 97.88 89 GLU A N 1
ATOM 690 C CA . GLU A 1 89 ? -4.410 9.423 -2.573 1.00 97.88 89 GLU A CA 1
ATOM 691 C C . GLU A 1 89 ? -3.261 8.508 -3.030 1.00 97.88 89 GLU A C 1
ATOM 693 O O . GLU A 1 89 ? -2.117 8.958 -3.155 1.00 97.88 89 GLU A O 1
ATOM 698 N N . ALA A 1 90 ? -3.555 7.247 -3.366 1.00 97.69 90 ALA A N 1
ATOM 699 C CA . ALA A 1 90 ? -2.568 6.318 -3.913 1.00 97.69 90 ALA 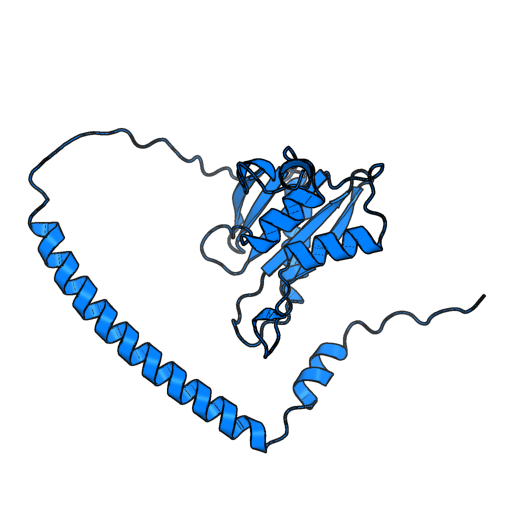A CA 1
ATOM 700 C C . ALA A 1 90 ? -2.023 6.792 -5.279 1.00 97.69 90 ALA A C 1
ATOM 702 O O . ALA A 1 90 ? -0.809 6.789 -5.492 1.00 97.69 90 ALA A O 1
ATOM 703 N N . GLU A 1 91 ? -2.878 7.281 -6.181 1.00 96.31 91 GLU A N 1
ATOM 704 C CA . GLU A 1 91 ? -2.466 7.852 -7.475 1.00 96.31 91 GLU A CA 1
ATOM 705 C C . GLU A 1 91 ? -1.603 9.109 -7.314 1.00 96.31 91 GLU A C 1
ATOM 707 O O . GLU A 1 91 ? -0.638 9.333 -8.053 1.00 96.31 91 GLU A O 1
ATOM 712 N N . SER A 1 92 ? -1.915 9.941 -6.322 1.00 96.94 92 SER A N 1
ATOM 713 C CA . SER A 1 92 ? -1.109 11.117 -5.994 1.00 96.94 92 SER A CA 1
ATOM 714 C C . SER A 1 92 ? 0.259 10.730 -5.428 1.00 96.94 92 SER A C 1
ATOM 716 O O . SER A 1 92 ? 1.263 11.387 -5.725 1.00 96.94 92 SER A O 1
ATOM 718 N N . ALA A 1 93 ? 0.325 9.646 -4.653 1.00 97.56 93 ALA A N 1
ATOM 719 C CA . ALA A 1 93 ? 1.565 9.106 -4.109 1.00 97.56 93 ALA A CA 1
ATOM 720 C C . ALA A 1 93 ? 2.483 8.535 -5.198 1.00 97.56 93 ALA A C 1
ATOM 722 O O . ALA A 1 93 ? 3.688 8.786 -5.166 1.00 97.56 93 ALA A O 1
ATOM 723 N N . LEU A 1 94 ? 1.915 7.841 -6.191 1.00 94.69 94 LEU A N 1
ATOM 724 C CA . LEU A 1 94 ? 2.630 7.269 -7.340 1.00 94.69 94 LEU A CA 1
ATOM 725 C C . LEU A 1 94 ? 3.548 8.291 -8.032 1.00 94.69 94 LEU A C 1
ATOM 727 O O . LEU A 1 94 ? 4.668 7.960 -8.415 1.00 94.69 94 LEU A O 1
ATOM 731 N N . LYS A 1 95 ? 3.126 9.560 -8.124 1.00 95.69 95 LYS A N 1
ATOM 732 C CA . LYS A 1 95 ? 3.890 10.648 -8.771 1.00 95.69 95 LYS A CA 1
ATOM 733 C C . LYS A 1 95 ? 5.199 10.996 -8.049 1.00 95.69 95 LYS A C 1
ATOM 735 O O . LYS A 1 95 ? 6.023 11.722 -8.598 1.00 95.69 95 LYS A O 1
ATOM 740 N N . LYS A 1 96 ? 5.379 10.514 -6.817 1.00 97.50 96 LYS A N 1
ATOM 741 C CA . LYS A 1 96 ? 6.561 10.743 -5.974 1.00 97.50 96 LYS A CA 1
ATOM 742 C C . LYS A 1 96 ? 7.543 9.564 -5.996 1.00 97.50 96 LYS A C 1
ATOM 744 O O . LYS A 1 96 ? 8.577 9.646 -5.337 1.00 97.50 96 LYS A O 1
ATOM 749 N N . ALA A 1 97 ? 7.227 8.488 -6.722 1.00 97.94 97 ALA A N 1
ATOM 750 C CA . ALA A 1 97 ? 8.045 7.282 -6.779 1.00 97.94 97 ALA A CA 1
ATOM 751 C C . ALA A 1 97 ? 9.468 7.573 -7.284 1.00 97.94 97 ALA A C 1
ATOM 753 O O . ALA A 1 97 ? 9.667 8.278 -8.276 1.00 97.94 97 ALA A O 1
ATOM 754 N N . TYR A 1 98 ? 10.465 6.981 -6.625 1.00 98.12 98 TYR A N 1
ATOM 755 C CA . TYR A 1 98 ? 11.852 6.996 -7.089 1.00 98.12 98 TYR A CA 1
ATOM 756 C C . TYR A 1 98 ? 12.144 5.667 -7.782 1.00 98.12 98 TYR A C 1
ATOM 758 O O . TYR A 1 98 ? 12.499 4.688 -7.127 1.00 98.12 98 TYR A O 1
ATOM 766 N N . VAL A 1 99 ? 11.950 5.635 -9.102 1.00 98.06 99 VAL A N 1
ATOM 767 C CA . VAL A 1 99 ? 12.007 4.407 -9.916 1.00 98.06 99 VAL A CA 1
ATOM 768 C C . VAL A 1 99 ? 12.900 4.530 -11.161 1.00 98.06 99 VAL A C 1
ATOM 770 O O . VAL A 1 99 ? 12.440 4.305 -12.284 1.00 98.06 99 VAL A O 1
ATOM 773 N N . PRO A 1 100 ? 14.173 4.950 -11.032 1.00 97.69 100 PRO A N 1
ATOM 774 C CA . PRO A 1 100 ? 15.035 5.128 -12.197 1.00 97.69 100 PRO A CA 1
ATOM 775 C C . PRO A 1 100 ? 15.504 3.804 -12.818 1.00 97.69 100 PRO A C 1
ATOM 777 O O . PRO A 1 100 ? 16.122 3.859 -13.874 1.00 97.69 100 PRO A O 1
ATOM 780 N N . TYR A 1 101 ? 15.265 2.650 -12.180 1.00 97.62 101 TYR A N 1
ATOM 781 C CA . TYR A 1 101 ? 15.737 1.353 -12.666 1.00 97.62 101 TYR A CA 1
ATOM 782 C C . TYR A 1 101 ? 14.619 0.558 -13.347 1.00 97.62 101 TYR A C 1
ATOM 784 O O . TYR A 1 101 ? 14.831 0.052 -14.443 1.00 97.62 101 TYR A O 1
ATOM 792 N N . SER A 1 102 ? 13.435 0.437 -12.730 1.00 97.31 102 SER A N 1
ATOM 793 C CA . SER A 1 102 ? 12.307 -0.274 -13.362 1.00 97.31 102 SER A CA 1
ATOM 794 C C . SER A 1 102 ? 11.413 0.614 -14.220 1.00 97.31 102 SER A C 1
ATOM 796 O O . SER A 1 102 ? 10.692 0.097 -15.070 1.00 97.31 102 SER A O 1
ATOM 798 N N . HIS A 1 103 ? 11.405 1.926 -13.963 1.00 97.06 103 HIS A N 1
ATOM 799 C CA . HIS A 1 103 ? 10.427 2.864 -14.522 1.00 97.06 103 HIS A CA 1
ATOM 800 C C . HIS A 1 103 ? 8.965 2.462 -14.262 1.00 97.06 103 HIS A C 1
ATOM 802 O O . HIS A 1 103 ? 8.069 2.842 -15.014 1.00 97.06 103 HIS A O 1
ATOM 808 N N . PHE A 1 104 ? 8.717 1.709 -13.185 1.00 97.69 104 PHE A N 1
ATOM 809 C CA . PHE A 1 104 ? 7.397 1.209 -12.820 1.00 97.69 104 PHE A CA 1
ATOM 810 C C . PHE A 1 104 ? 6.929 1.839 -11.500 1.00 97.69 104 PHE A C 1
ATOM 812 O O . PHE A 1 104 ? 7.218 1.316 -10.416 1.00 97.69 104 PHE A O 1
ATOM 819 N N . PRO A 1 105 ? 6.250 2.999 -11.551 1.00 98.00 105 PRO A N 1
ATOM 820 C CA . PRO A 1 105 ? 5.834 3.699 -10.350 1.00 98.00 105 PRO A CA 1
ATOM 821 C C . PRO A 1 105 ? 4.573 3.051 -9.757 1.00 98.00 105 PRO A C 1
ATOM 823 O O . PRO A 1 105 ? 3.600 2.763 -10.457 1.00 98.00 105 PRO A O 1
ATOM 826 N N . VAL A 1 106 ? 4.604 2.835 -8.443 1.00 98.62 106 VAL A N 1
ATOM 827 C CA . VAL A 1 106 ? 3.512 2.272 -7.642 1.00 98.62 106 VAL A CA 1
ATOM 828 C C . VAL A 1 106 ? 3.205 3.243 -6.510 1.00 98.62 106 VAL A C 1
ATOM 830 O O . VAL A 1 106 ? 4.116 3.767 -5.863 1.00 98.62 106 VAL A O 1
ATOM 833 N N . GLY A 1 107 ? 1.922 3.475 -6.261 1.00 98.56 107 GLY A N 1
ATOM 834 C CA . GLY A 1 107 ? 1.422 4.276 -5.154 1.00 98.56 107 GLY A CA 1
ATOM 835 C C . GLY A 1 107 ? 0.502 3.460 -4.257 1.00 98.56 107 GLY A C 1
ATOM 836 O O . GLY A 1 107 ? -0.195 2.558 -4.720 1.00 98.56 107 GLY A O 1
ATOM 837 N N . ALA A 1 108 ? 0.506 3.771 -2.966 1.00 98.69 108 ALA A N 1
ATOM 838 C CA . ALA A 1 108 ? -0.376 3.157 -1.987 1.00 98.69 108 ALA A CA 1
ATOM 839 C C . ALA A 1 108 ? -0.866 4.190 -0.971 1.00 98.69 108 ALA A C 1
ATOM 841 O O . ALA A 1 108 ? -0.161 5.156 -0.672 1.00 98.69 108 ALA A O 1
ATOM 842 N N . ALA A 1 109 ? -2.050 3.964 -0.414 1.00 98.62 109 ALA A N 1
ATOM 843 C CA . ALA A 1 109 ? -2.609 4.770 0.662 1.00 98.62 109 ALA A CA 1
ATOM 844 C C . ALA A 1 109 ? -3.312 3.869 1.679 1.00 98.62 109 ALA A C 1
ATOM 846 O O . ALA A 1 109 ? -4.152 3.053 1.304 1.00 98.62 109 ALA A O 1
ATOM 847 N N . VAL A 1 110 ? -2.961 4.007 2.957 1.00 98.56 110 VAL A N 1
ATOM 848 C CA . VAL A 1 110 ? -3.574 3.274 4.070 1.00 98.56 110 VAL A CA 1
ATOM 849 C C . VAL A 1 110 ? -4.364 4.238 4.945 1.00 98.56 110 VAL A C 1
ATOM 851 O O . VAL A 1 110 ? -3.862 5.304 5.301 1.00 98.56 110 VAL A O 1
ATOM 854 N N . GLN A 1 111 ? -5.596 3.871 5.285 1.00 98.44 111 GLN A N 1
ATOM 855 C CA . GLN A 1 111 ? -6.443 4.619 6.208 1.00 98.44 111 GLN A CA 1
ATOM 856 C C . GLN A 1 111 ? -6.453 3.936 7.575 1.00 98.44 111 GLN A C 1
ATOM 858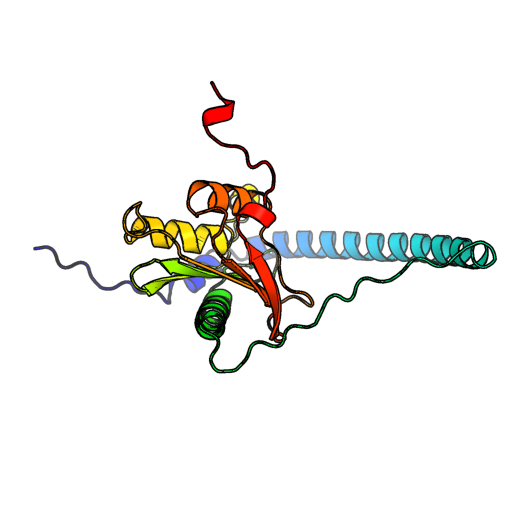 O O . GLN A 1 111 ? -6.579 2.713 7.651 1.00 98.44 111 GLN A O 1
ATOM 863 N N . LEU A 1 112 ? -6.340 4.717 8.648 1.00 98.31 112 LEU A N 1
ATOM 864 C CA . LEU A 1 112 ? -6.508 4.246 10.026 1.00 98.31 112 LEU A CA 1
ATOM 865 C C . LEU A 1 112 ? -7.940 4.475 10.530 1.00 98.31 112 LEU A C 1
ATOM 867 O O . LEU A 1 112 ? -8.693 5.262 9.957 1.00 98.31 112 LEU A O 1
ATOM 871 N N . ALA A 1 113 ? -8.313 3.814 11.627 1.00 97.44 113 ALA A N 1
ATOM 872 C CA . ALA A 1 113 ? -9.652 3.890 12.217 1.00 97.44 113 ALA A CA 1
ATOM 873 C C . ALA A 1 113 ? -10.089 5.314 12.603 1.00 97.44 113 ALA A C 1
ATOM 875 O O . ALA A 1 113 ? -11.274 5.637 12.547 1.00 97.44 113 ALA A O 1
ATOM 876 N N . ASN A 1 114 ? -9.143 6.190 12.947 1.00 96.50 114 ASN A N 1
ATOM 877 C CA . ASN A 1 114 ? -9.406 7.604 13.220 1.00 96.50 114 ASN A CA 1
ATOM 878 C C . ASN A 1 114 ? -9.580 8.478 11.957 1.00 96.50 114 ASN A C 1
ATOM 880 O O . ASN A 1 114 ? -9.710 9.697 12.067 1.00 96.50 114 ASN A O 1
ATOM 884 N N . GLY A 1 115 ? -9.553 7.876 10.766 1.00 96.56 115 GLY A N 1
ATOM 885 C CA . GLY A 1 115 ? -9.742 8.538 9.478 1.00 96.56 115 GLY A CA 1
ATOM 886 C C . GLY A 1 115 ? -8.473 9.121 8.853 1.00 96.56 115 GLY A C 1
ATOM 887 O O . GLY A 1 115 ? -8.533 9.554 7.703 1.00 96.56 115 GLY A O 1
ATOM 888 N N . GLN A 1 116 ? -7.328 9.119 9.548 1.00 97.69 116 GLN A N 1
ATOM 889 C CA . GLN A 1 116 ? -6.065 9.587 8.969 1.00 97.69 116 GLN A CA 1
ATOM 890 C C . GLN A 1 116 ? -5.610 8.675 7.825 1.00 97.69 116 GLN A C 1
ATOM 892 O O . GLN A 1 116 ? -5.673 7.450 7.936 1.00 97.69 116 GLN A O 1
ATOM 897 N N . VAL A 1 117 ? -5.109 9.284 6.748 1.00 98.31 117 VAL A N 1
ATOM 898 C CA . VAL A 1 117 ? -4.582 8.582 5.573 1.00 98.31 117 VAL A CA 1
ATOM 899 C C . VAL A 1 117 ? -3.079 8.806 5.464 1.00 98.31 117 VAL A C 1
ATOM 901 O O . VAL A 1 117 ? -2.598 9.938 5.536 1.00 98.31 117 VAL A O 1
ATOM 904 N N . PHE A 1 118 ? -2.339 7.720 5.257 1.00 98.56 118 PHE A N 1
ATOM 905 C CA . PHE A 1 118 ? -0.899 7.735 5.035 1.00 98.56 118 PHE A CA 1
ATOM 906 C C . PHE A 1 118 ? -0.575 7.155 3.667 1.00 98.56 118 PHE A C 1
ATOM 908 O O . PHE A 1 118 ? -0.977 6.043 3.330 1.00 98.56 118 PHE A O 1
ATOM 915 N N . THR A 1 119 ? 0.178 7.912 2.877 1.00 98.75 119 THR A N 1
ATOM 916 C CA . THR A 1 119 ? 0.543 7.536 1.511 1.00 98.75 119 THR A CA 1
ATOM 917 C C . THR A 1 119 ? 1.964 7.000 1.425 1.00 98.75 119 THR A C 1
ATOM 919 O O . THR A 1 119 ? 2.846 7.452 2.154 1.00 98.75 119 THR A O 1
ATOM 922 N N . GLY A 1 120 ? 2.218 6.121 0.463 1.00 98.56 120 GLY A N 1
ATOM 923 C CA . GLY A 1 120 ? 3.540 5.607 0.137 1.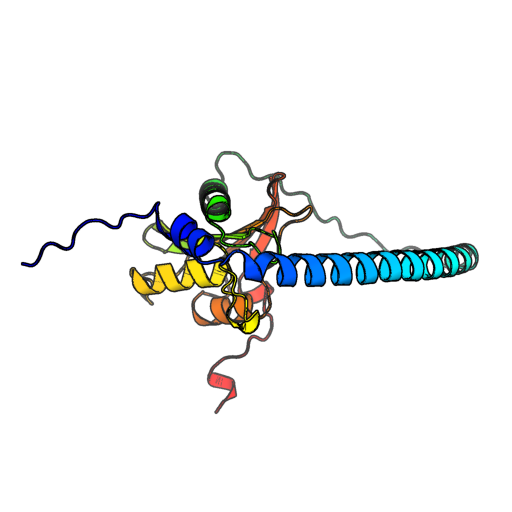00 98.56 120 GLY A CA 1
ATOM 924 C C . GLY A 1 120 ? 3.731 5.425 -1.364 1.00 98.56 120 GLY A C 1
ATOM 925 O O . GLY A 1 120 ? 2.774 5.279 -2.119 1.00 98.56 120 GLY A O 1
ATOM 926 N N . CYS A 1 121 ? 4.987 5.429 -1.794 1.00 98.69 121 CYS A N 1
ATOM 927 C CA . CYS A 1 121 ? 5.395 5.064 -3.148 1.00 98.69 121 CYS A CA 1
ATOM 928 C C . CYS A 1 121 ? 6.609 4.136 -3.086 1.00 98.69 121 CYS A C 1
ATOM 930 O O . CYS A 1 121 ? 7.248 4.011 -2.030 1.00 98.69 121 CYS A O 1
ATOM 932 N N . ASN A 1 122 ? 6.899 3.442 -4.186 1.00 98.62 122 ASN A N 1
ATOM 933 C CA . ASN A 1 122 ? 8.100 2.624 -4.261 1.00 98.62 122 ASN A CA 1
ATOM 934 C C . ASN A 1 122 ? 9.365 3.485 -4.416 1.00 98.62 122 ASN A C 1
ATOM 936 O O . ASN A 1 122 ? 9.384 4.508 -5.105 1.00 98.62 122 ASN A O 1
ATOM 940 N N . ILE A 1 123 ? 10.422 3.053 -3.729 1.00 98.81 123 ILE A N 1
ATOM 941 C CA . ILE A 1 123 ? 11.727 3.710 -3.678 1.00 98.81 123 ILE A CA 1
ATOM 942 C C . ILE A 1 123 ? 12.773 2.656 -4.007 1.00 98.81 123 ILE A C 1
ATOM 944 O O . ILE A 1 123 ? 13.013 1.731 -3.227 1.00 98.81 123 ILE A O 1
ATOM 948 N N . GLU A 1 124 ? 13.376 2.785 -5.179 1.00 98.62 124 GLU A N 1
ATOM 949 C CA . GLU A 1 124 ? 14.372 1.846 -5.666 1.00 98.62 124 GLU A CA 1
ATOM 950 C C . GLU A 1 124 ? 15.787 2.186 -5.205 1.00 98.62 124 GLU A C 1
ATOM 952 O O . GLU A 1 124 ? 16.103 3.284 -4.744 1.00 98.62 124 GLU A O 1
ATOM 957 N N . ASN A 1 125 ? 16.674 1.213 -5.366 1.00 98.62 125 ASN A N 1
ATOM 958 C CA . ASN A 1 125 ? 18.088 1.356 -5.079 1.00 98.62 125 ASN A CA 1
ATOM 959 C C . ASN A 1 125 ? 18.908 0.559 -6.096 1.00 98.62 125 ASN A C 1
ATOM 961 O O . ASN A 1 125 ? 18.443 -0.469 -6.577 1.00 98.62 125 ASN A O 1
ATOM 965 N N . ALA A 1 126 ? 20.146 0.982 -6.372 1.00 97.62 126 ALA A N 1
ATOM 966 C CA . ALA A 1 126 ? 21.063 0.237 -7.239 1.00 97.62 126 ALA A CA 1
ATOM 967 C C . ALA A 1 126 ? 21.335 -1.186 -6.711 1.00 97.62 126 ALA A C 1
ATOM 969 O O . ALA A 1 126 ? 21.500 -2.119 -7.493 1.00 97.62 126 ALA A O 1
ATOM 970 N N . SER A 1 127 ? 21.337 -1.366 -5.386 1.00 97.94 127 SER A N 1
ATOM 971 C CA . SER A 1 127 ? 21.268 -2.684 -4.755 1.00 97.94 127 SER A CA 1
ATOM 972 C C . SER A 1 127 ? 19.804 -3.098 -4.634 1.00 97.94 127 SER A C 1
ATOM 974 O O . SER A 1 127 ? 19.131 -2.733 -3.672 1.00 97.94 127 SER A O 1
ATOM 976 N N . TYR A 1 128 ? 19.303 -3.858 -5.611 1.00 97.19 128 TYR A N 1
ATOM 977 C CA . TYR A 1 128 ? 17.862 -4.099 -5.795 1.00 97.19 128 TYR A CA 1
ATOM 978 C C . TYR A 1 128 ? 17.152 -4.684 -4.566 1.00 97.19 128 TYR A C 1
ATOM 980 O O . TYR A 1 128 ? 15.981 -4.378 -4.346 1.00 97.19 128 TYR A O 1
ATOM 988 N N . SER A 1 129 ? 17.853 -5.456 -3.729 1.00 98.06 129 SE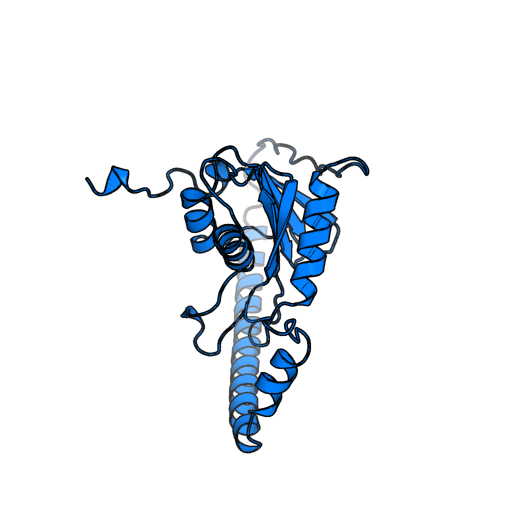R A N 1
ATOM 989 C CA . SER A 1 129 ? 17.323 -6.003 -2.470 1.00 98.06 129 SER A CA 1
ATOM 990 C C . SER A 1 129 ? 16.907 -4.938 -1.447 1.00 98.06 129 SER A C 1
ATOM 992 O O . SER A 1 129 ? 16.125 -5.237 -0.550 1.00 98.06 129 SER A O 1
ATOM 994 N N . LEU A 1 130 ? 17.394 -3.701 -1.586 1.00 98.38 130 LEU A N 1
ATOM 995 C CA . LEU A 1 130 ? 17.046 -2.565 -0.729 1.00 98.38 130 LEU A CA 1
ATOM 996 C C . LEU A 1 130 ? 15.816 -1.791 -1.225 1.00 98.38 130 LEU A C 1
ATOM 998 O O . LEU A 1 130 ? 15.419 -0.814 -0.595 1.00 98.38 130 LEU A O 1
ATOM 1002 N N . THR A 1 131 ? 15.214 -2.199 -2.345 1.00 98.50 131 THR A N 1
ATOM 1003 C CA . THR A 1 131 ? 14.009 -1.551 -2.876 1.00 98.50 131 THR A CA 1
ATOM 1004 C C . THR A 1 131 ? 12.848 -1.695 -1.895 1.00 98.50 131 THR A C 1
ATOM 1006 O O . THR A 1 131 ? 12.495 -2.805 -1.473 1.00 98.50 131 THR A O 1
ATOM 1009 N N . ASN A 1 132 ? 12.210 -0.571 -1.568 1.00 98.81 132 ASN A N 1
ATOM 1010 C CA . ASN A 1 132 ? 11.016 -0.547 -0.734 1.00 98.81 132 ASN A CA 1
ATOM 1011 C C . ASN A 1 132 ? 9.768 -0.328 -1.591 1.00 98.81 132 ASN A C 1
ATOM 1013 O O . ASN A 1 132 ? 9.739 0.554 -2.445 1.00 98.81 132 ASN A O 1
ATOM 1017 N N . CYS A 1 133 ? 8.739 -1.145 -1.375 1.00 98.81 133 CYS A N 1
ATOM 1018 C CA . CYS A 1 133 ? 7.486 -1.071 -2.129 1.00 98.81 133 CYS A CA 1
ATOM 1019 C C . CYS A 1 133 ? 6.552 0.000 -1.552 1.00 98.81 133 CYS A C 1
ATOM 1021 O O . CYS A 1 133 ? 6.690 0.382 -0.389 1.00 98.81 133 CYS A O 1
ATOM 1023 N N . ALA A 1 134 ? 5.577 0.446 -2.343 1.00 98.75 134 ALA A N 1
ATOM 1024 C CA . ALA A 1 134 ? 4.648 1.503 -1.955 1.00 98.75 134 ALA A CA 1
ATOM 1025 C C . ALA A 1 134 ? 3.831 1.152 -0.706 1.00 98.75 134 ALA A C 1
ATOM 1027 O O . ALA A 1 134 ? 3.708 1.974 0.199 1.00 98.75 134 ALA A O 1
ATOM 1028 N N . GLU A 1 135 ? 3.344 -0.086 -0.628 1.00 98.88 135 GLU A N 1
ATOM 1029 C CA . GLU A 1 135 ? 2.540 -0.609 0.476 1.00 98.88 135 GLU A CA 1
ATOM 1030 C C . GLU A 1 135 ? 3.348 -0.597 1.777 1.00 98.88 135 GLU A C 1
ATOM 1032 O O . GLU A 1 135 ? 2.885 -0.093 2.797 1.00 98.88 135 GLU A O 1
ATOM 1037 N N . ARG A 1 136 ? 4.604 -1.064 1.717 1.00 98.88 136 ARG A N 1
ATOM 1038 C CA . ARG A 1 136 ? 5.534 -1.019 2.854 1.00 98.88 136 ARG A CA 1
ATOM 1039 C C . ARG A 1 136 ? 5.816 0.419 3.277 1.00 98.88 136 ARG A C 1
ATOM 1041 O O . ARG A 1 136 ? 5.755 0.717 4.462 1.00 98.88 136 ARG A O 1
ATOM 1048 N N . THR A 1 137 ? 6.070 1.326 2.332 1.00 98.88 137 THR A N 1
ATOM 1049 C CA . THR A 1 137 ? 6.256 2.755 2.635 1.00 98.88 137 THR A CA 1
ATOM 1050 C C . THR A 1 137 ? 5.029 3.344 3.346 1.00 98.88 137 THR A C 1
ATOM 1052 O O . THR A 1 137 ? 5.190 4.023 4.359 1.00 98.88 137 THR A O 1
ATOM 1055 N N . ALA A 1 138 ? 3.811 3.071 2.864 1.00 98.75 138 ALA A N 1
ATOM 1056 C CA . ALA A 1 138 ? 2.572 3.589 3.451 1.00 98.75 138 ALA A CA 1
ATOM 1057 C C . ALA A 1 138 ? 2.344 3.055 4.875 1.00 98.75 138 ALA A C 1
ATOM 1059 O O . ALA A 1 138 ? 2.132 3.839 5.801 1.00 98.75 138 ALA A O 1
ATOM 1060 N N . VAL A 1 139 ? 2.471 1.737 5.070 1.00 98.75 139 VAL A N 1
ATOM 1061 C CA . VAL A 1 139 ? 2.319 1.090 6.383 1.00 98.75 139 VAL A CA 1
ATOM 1062 C C . VAL A 1 139 ? 3.377 1.589 7.364 1.00 98.75 139 VAL A C 1
ATOM 1064 O O . VAL A 1 139 ? 3.036 1.999 8.468 1.00 98.75 139 VAL A O 1
ATOM 1067 N N . PHE A 1 140 ? 4.653 1.637 6.971 1.00 98.75 140 PHE A N 1
ATOM 1068 C CA . PHE A 1 140 ? 5.719 2.113 7.860 1.00 98.75 140 PHE A CA 1
ATOM 1069 C C . PHE A 1 140 ? 5.559 3.596 8.211 1.00 98.75 140 PHE A C 1
ATOM 1071 O O . PHE A 1 140 ? 5.835 3.997 9.341 1.00 98.75 140 PHE A O 1
ATOM 1078 N N . THR A 1 141 ? 5.045 4.407 7.283 1.00 98.62 141 THR A N 1
ATOM 1079 C CA . THR A 1 141 ? 4.687 5.803 7.570 1.00 98.62 141 THR A CA 1
ATOM 1080 C C . THR A 1 141 ? 3.558 5.880 8.596 1.00 98.62 141 THR A C 1
ATOM 1082 O O . THR A 1 141 ? 3.650 6.673 9.530 1.00 98.62 141 THR A O 1
ATOM 1085 N N . ALA A 1 142 ? 2.530 5.039 8.476 1.00 98.38 142 ALA A N 1
ATOM 1086 C CA . ALA A 1 142 ? 1.440 4.979 9.445 1.00 98.38 142 ALA A CA 1
ATOM 1087 C C . ALA A 1 142 ? 1.924 4.535 10.839 1.00 98.38 142 ALA A C 1
ATOM 1089 O O . ALA A 1 142 ? 1.559 5.160 11.833 1.00 98.38 142 ALA A O 1
ATOM 1090 N N . ILE A 1 143 ? 2.808 3.530 10.923 1.00 98.25 143 ILE A N 1
ATOM 1091 C CA . ILE A 1 143 ? 3.457 3.092 12.178 1.00 98.25 143 ILE A CA 1
ATOM 1092 C C . ILE A 1 143 ? 4.143 4.264 12.875 1.00 98.25 143 ILE A C 1
ATOM 1094 O O . ILE A 1 143 ? 3.903 4.515 14.054 1.00 98.25 143 ILE A O 1
ATOM 1098 N N . MET A 1 144 ? 4.937 5.037 12.136 1.00 98.19 144 MET A N 1
ATOM 1099 C CA . MET A 1 144 ? 5.638 6.199 12.686 1.00 98.19 144 MET A CA 1
ATOM 1100 C C . MET A 1 144 ? 4.704 7.324 13.159 1.00 98.19 144 MET A C 1
ATOM 1102 O O . MET A 1 144 ? 5.141 8.186 13.918 1.00 98.19 144 MET A O 1
ATOM 1106 N N . ASN A 1 145 ? 3.443 7.337 12.715 1.00 97.69 145 ASN A N 1
ATOM 1107 C CA . ASN A 1 145 ? 2.493 8.428 12.944 1.00 97.69 145 ASN A CA 1
ATOM 1108 C C . ASN A 1 145 ? 1.233 8.009 13.723 1.00 97.69 145 ASN A C 1
ATOM 1110 O O . ASN A 1 145 ? 0.263 8.765 13.754 1.00 97.69 145 ASN A O 1
ATOM 1114 N N . GLY A 1 146 ? 1.245 6.848 14.387 1.00 92.94 146 GLY A N 1
ATOM 1115 C CA . GLY A 1 146 ? 0.193 6.477 15.341 1.00 92.94 146 GLY A CA 1
ATOM 1116 C C . GLY A 1 146 ? -0.730 5.335 14.919 1.00 92.94 146 GLY A C 1
ATOM 1117 O O . GLY A 1 146 ? -1.816 5.208 15.487 1.00 92.94 146 GLY A O 1
ATOM 1118 N N . LEU A 1 147 ? -0.317 4.489 13.970 1.00 97.12 147 LEU A N 1
ATOM 1119 C CA . LEU A 1 147 ? -0.881 3.142 13.849 1.00 97.12 147 LEU A CA 1
ATOM 1120 C C . LEU A 1 147 ? -0.601 2.380 15.148 1.00 97.12 147 LEU A C 1
ATOM 1122 O O . LEU A 1 147 ? 0.543 2.264 15.590 1.00 97.12 147 LEU A O 1
ATOM 1126 N N . SER A 1 148 ? -1.659 1.870 15.768 1.00 95.44 148 SER A N 1
ATOM 1127 C CA . SER A 1 148 ? -1.593 1.103 17.010 1.00 95.44 148 SER A CA 1
ATOM 1128 C C . SER A 1 148 ? -2.761 0.118 17.084 1.00 95.44 148 SER A C 1
ATOM 1130 O O . SER A 1 148 ? -3.622 0.097 16.207 1.00 95.44 148 SER A O 1
ATOM 1132 N N . ARG A 1 149 ? -2.826 -0.686 18.152 1.00 93.44 149 ARG A N 1
ATOM 1133 C CA . ARG A 1 149 ? -3.974 -1.576 18.398 1.00 93.44 149 ARG A CA 1
ATOM 1134 C C . ARG A 1 149 ? -5.294 -0.813 18.561 1.00 93.44 149 ARG A C 1
ATOM 1136 O O . ARG A 1 149 ? -6.322 -1.315 18.123 1.00 93.44 149 ARG A O 1
ATOM 1143 N N . ASP A 1 150 ? -5.250 0.388 19.135 1.00 96.25 150 ASP A N 1
ATOM 1144 C CA . ASP A 1 150 ? -6.430 1.239 19.354 1.00 96.25 150 ASP A CA 1
ATOM 1145 C C . ASP A 1 150 ? -6.769 2.108 18.131 1.00 96.25 150 ASP A C 1
ATOM 1147 O O . ASP A 1 150 ? -7.846 2.695 18.054 1.00 96.25 150 ASP A O 1
ATOM 1151 N N . ASN A 1 151 ? -5.853 2.192 17.164 1.00 97.12 151 ASN A N 1
ATOM 1152 C CA . ASN A 1 151 ? -6.032 2.908 15.905 1.00 97.12 151 ASN A CA 1
ATOM 1153 C C . ASN A 1 151 ? -5.534 2.052 14.724 1.00 97.12 151 ASN A C 1
ATOM 1155 O O . ASN A 1 151 ? -4.522 2.390 14.095 1.00 97.12 151 ASN A O 1
ATOM 1159 N N . PRO A 1 152 ? -6.187 0.905 14.458 1.00 97.62 152 PRO A N 1
ATOM 1160 C CA . PRO A 1 152 ? -5.721 -0.042 13.459 1.00 97.62 152 PRO A CA 1
ATOM 1161 C C . PRO A 1 152 ? -5.961 0.475 12.032 1.00 97.62 152 PRO A C 1
ATOM 1163 O O . PRO A 1 152 ? -6.826 1.332 11.815 1.00 97.62 152 PRO A O 1
ATOM 1166 N N . PRO A 1 153 ? -5.247 -0.072 11.036 1.00 98.06 153 PRO A N 1
ATOM 1167 C CA . PRO A 1 153 ? -5.589 0.103 9.630 1.00 98.06 153 PRO A CA 1
ATOM 1168 C C . PRO A 1 153 ? -6.990 -0.439 9.321 1.00 98.06 153 PRO A C 1
ATOM 1170 O O . PRO A 1 153 ? -7.356 -1.522 9.781 1.00 98.06 153 PRO A O 1
ATOM 1173 N N . VAL A 1 154 ? -7.765 0.306 8.531 1.00 98.12 154 VAL A N 1
ATOM 1174 C CA . VAL A 1 154 ? -9.143 -0.052 8.142 1.00 98.12 154 VAL A CA 1
ATOM 1175 C C . VAL A 1 154 ? -9.337 -0.211 6.639 1.00 98.12 154 VAL A C 1
ATOM 1177 O O . VAL A 1 154 ? -10.313 -0.829 6.227 1.00 98.12 154 VAL A O 1
ATOM 1180 N N . ALA A 1 155 ? -8.426 0.308 5.817 1.00 98.31 155 ALA A N 1
ATOM 1181 C CA . ALA A 1 155 ? -8.439 0.108 4.372 1.00 98.31 155 ALA A CA 1
ATOM 1182 C C . ALA A 1 155 ? -7.063 0.391 3.761 1.00 98.31 155 ALA A C 1
ATOM 1184 O O . ALA A 1 155 ? -6.318 1.242 4.252 1.00 98.31 155 ALA A O 1
ATOM 1185 N N . LEU A 1 156 ? -6.764 -0.277 2.647 1.00 98.56 156 LEU A N 1
ATOM 1186 C CA . LEU A 1 156 ? -5.599 -0.008 1.804 1.00 98.56 156 LEU A CA 1
ATOM 1187 C C . LEU A 1 156 ? -6.039 0.163 0.348 1.00 98.56 156 LEU A C 1
ATOM 1189 O O . LEU A 1 156 ? -6.831 -0.631 -0.150 1.00 98.56 156 LEU A O 1
ATOM 1193 N N . ALA A 1 157 ? -5.476 1.141 -0.355 1.00 98.31 157 ALA A N 1
ATOM 1194 C CA . ALA A 1 157 ? -5.530 1.228 -1.810 1.00 98.31 157 ALA A CA 1
ATOM 1195 C C . ALA A 1 157 ? -4.122 1.114 -2.403 1.00 98.31 157 ALA A C 1
ATOM 1197 O O . ALA A 1 157 ? -3.174 1.668 -1.843 1.00 98.31 157 ALA A O 1
ATOM 1198 N N . VAL A 1 158 ? -3.988 0.421 -3.535 1.00 98.50 158 VAL A N 1
ATOM 1199 C CA . VAL A 1 158 ? -2.731 0.273 -4.283 1.00 98.50 158 VAL A CA 1
ATOM 1200 C C . VAL A 1 158 ? -2.999 0.483 -5.768 1.00 98.50 158 VAL A C 1
ATOM 1202 O O . VAL A 1 158 ? -3.915 -0.117 -6.325 1.00 98.50 158 VAL A O 1
ATOM 1205 N N . THR A 1 159 ? -2.181 1.309 -6.414 1.00 98.00 159 THR A N 1
ATOM 1206 C CA . THR A 1 159 ? -2.270 1.599 -7.848 1.00 98.00 159 THR A CA 1
ATOM 1207 C C . THR A 1 159 ? -0.891 1.623 -8.491 1.00 98.00 159 THR A C 1
ATOM 1209 O O . THR A 1 159 ? 0.113 1.923 -7.841 1.00 98.00 159 THR A O 1
ATOM 1212 N N . ALA A 1 160 ? -0.831 1.317 -9.781 1.00 97.50 160 ALA A N 1
ATOM 1213 C CA . ALA A 1 160 ? 0.382 1.419 -10.576 1.00 97.50 160 ALA A CA 1
ATOM 1214 C C . ALA A 1 160 ? 0.072 1.825 -12.015 1.00 97.50 160 ALA A C 1
ATOM 1216 O O . ALA A 1 160 ? -1.056 1.699 -12.504 1.00 97.50 160 ALA A O 1
ATOM 1217 N N . GLN A 1 161 ? 1.116 2.255 -12.722 1.00 91.56 161 GLN A N 1
ATOM 1218 C CA . GLN A 1 161 ? 1.067 2.461 -14.165 1.00 91.56 161 GLN A CA 1
ATOM 1219 C C . GLN A 1 161 ? 1.110 1.108 -14.905 1.00 91.56 161 GLN A C 1
ATOM 1221 O O . GLN A 1 161 ? 2.124 0.721 -15.480 1.00 91.56 161 GLN A O 1
ATOM 1226 N N . SER A 1 162 ? 0.004 0.361 -14.850 1.00 92.19 162 SER A N 1
ATOM 1227 C CA . SER A 1 162 ? -0.150 -0.983 -15.421 1.00 92.19 162 SER A CA 1
ATOM 1228 C C . SER A 1 162 ? -1.426 -1.122 -16.258 1.00 92.19 162 SER A C 1
ATOM 1230 O O . SER A 1 162 ? -2.370 -0.355 -16.122 1.00 92.19 162 SER A O 1
ATOM 1232 N N . ASN A 1 163 ? -1.486 -2.143 -17.118 1.00 91.50 163 ASN A N 1
ATOM 1233 C CA . ASN A 1 163 ? -2.693 -2.444 -17.907 1.00 91.50 163 ASN A CA 1
ATOM 1234 C C . ASN A 1 163 ? -3.760 -3.213 -17.116 1.00 91.50 163 ASN A C 1
ATOM 1236 O O . ASN A 1 163 ? -4.889 -3.330 -17.565 1.00 91.50 163 ASN A O 1
ATOM 1240 N N . VAL A 1 164 ? -3.409 -3.745 -15.946 1.00 94.25 164 VAL A N 1
ATOM 1241 C CA . VAL A 1 164 ? -4.303 -4.494 -15.052 1.00 94.25 164 VAL A CA 1
ATOM 1242 C C . VAL A 1 164 ? -4.122 -3.996 -13.620 1.00 94.25 164 VAL A C 1
ATOM 1244 O O . VAL A 1 164 ? -3.027 -3.510 -13.315 1.00 94.25 164 VAL A O 1
ATOM 1247 N N . PRO A 1 165 ? -5.131 -4.123 -12.740 1.00 96.38 165 PRO A N 1
ATOM 1248 C CA . PRO A 1 165 ? -4.989 -3.786 -11.328 1.00 96.38 165 PRO A CA 1
ATOM 1249 C C . PRO A 1 165 ? -3.766 -4.460 -10.704 1.00 96.38 165 PRO A C 1
ATOM 1251 O O . PRO A 1 165 ? -3.586 -5.674 -10.830 1.00 96.38 165 PRO A O 1
ATOM 1254 N N . VAL A 1 166 ? -2.899 -3.667 -10.074 1.00 97.00 166 VAL A N 1
ATOM 1255 C CA . VAL A 1 166 ? -1.637 -4.175 -9.524 1.00 97.00 166 VAL A CA 1
ATOM 1256 C C . VAL A 1 166 ? -1.893 -4.942 -8.230 1.00 97.00 166 VAL A C 1
ATOM 1258 O O . VAL A 1 166 ? -2.606 -4.472 -7.351 1.00 97.00 166 VAL A O 1
ATOM 1261 N N . ALA A 1 167 ? -1.302 -6.128 -8.095 1.00 96.31 167 ALA A N 1
ATOM 1262 C CA . ALA A 1 167 ? -1.380 -6.909 -6.865 1.00 96.31 167 ALA A CA 1
ATOM 1263 C C . ALA A 1 167 ? -0.124 -6.695 -6.001 1.00 96.31 167 ALA A C 1
ATOM 1265 O O . ALA A 1 167 ? 0.982 -6.675 -6.552 1.00 96.31 167 ALA A O 1
ATOM 1266 N N . PRO A 1 168 ? -0.252 -6.625 -4.661 1.00 98.12 168 PRO A N 1
ATOM 1267 C CA . PRO A 1 168 ? 0.899 -6.552 -3.772 1.00 98.12 168 PRO A CA 1
ATOM 1268 C C . PRO A 1 168 ? 1.832 -7.751 -3.941 1.00 98.12 168 PRO A C 1
ATOM 1270 O O . PRO A 1 168 ? 1.374 -8.889 -4.117 1.00 98.12 168 PRO A O 1
ATOM 1273 N N . CYS A 1 169 ? 3.143 -7.520 -3.856 1.00 98.50 169 CYS A N 1
ATOM 1274 C CA . CYS A 1 169 ? 4.131 -8.599 -3.900 1.00 98.50 169 CYS A CA 1
ATOM 1275 C C . CYS A 1 169 ? 4.132 -9.406 -2.588 1.00 98.50 169 CYS A C 1
ATOM 1277 O O . CYS A 1 169 ? 3.641 -8.934 -1.563 1.00 98.50 169 CYS A O 1
ATOM 1279 N N . GLY A 1 170 ? 4.720 -10.608 -2.587 1.00 98.50 170 GLY A N 1
ATOM 1280 C CA . GLY A 1 170 ? 4.716 -11.492 -1.410 1.00 98.50 170 GLY A CA 1
ATOM 1281 C C . GLY A 1 170 ? 5.245 -10.837 -0.126 1.00 98.50 170 GLY A C 1
ATOM 1282 O O . GLY A 1 170 ? 4.642 -10.983 0.931 1.00 98.50 170 GLY A O 1
ATOM 1283 N N . ALA A 1 171 ? 6.306 -10.028 -0.223 1.00 98.56 171 ALA A N 1
ATOM 1284 C CA . ALA A 1 171 ? 6.851 -9.312 0.932 1.00 98.56 171 ALA A CA 1
ATOM 1285 C C . ALA A 1 171 ? 5.878 -8.255 1.487 1.00 98.56 171 ALA A C 1
ATOM 1287 O O . ALA A 1 171 ? 5.752 -8.112 2.700 1.00 98.56 171 ALA A O 1
ATOM 1288 N N . CYS A 1 172 ? 5.163 -7.532 0.618 1.00 98.81 172 CYS A N 1
ATOM 1289 C CA . CYS A 1 172 ? 4.126 -6.591 1.046 1.00 98.81 172 CYS A CA 1
ATOM 1290 C C . CYS A 1 172 ? 2.964 -7.316 1.714 1.00 98.81 172 CYS A C 1
ATOM 1292 O O . CYS A 1 172 ? 2.510 -6.882 2.764 1.00 98.81 172 CYS A O 1
ATOM 1294 N N . ARG A 1 173 ? 2.521 -8.440 1.142 1.00 98.75 173 ARG A N 1
ATOM 1295 C CA . ARG A 1 173 ? 1.444 -9.254 1.717 1.00 98.75 173 ARG A CA 1
ATOM 1296 C C . ARG A 1 173 ? 1.781 -9.728 3.129 1.00 98.75 173 ARG A C 1
ATOM 1298 O O . ARG A 1 173 ? 0.937 -9.625 4.008 1.00 98.75 173 ARG A O 1
ATOM 1305 N N . GLN A 1 174 ? 3.022 -10.154 3.365 1.00 98.81 174 GLN A N 1
ATOM 1306 C CA . GLN A 1 174 ? 3.471 -10.554 4.700 1.00 98.81 174 GLN A CA 1
ATOM 1307 C C . GLN A 1 174 ? 3.509 -9.374 5.687 1.00 98.81 174 GLN A C 1
ATOM 1309 O O . GLN A 1 174 ? 3.103 -9.526 6.833 1.00 98.81 174 GLN A O 1
ATOM 1314 N N . VAL A 1 175 ? 3.943 -8.183 5.254 1.00 98.69 175 VAL A N 1
ATOM 1315 C CA . VAL A 1 175 ? 3.891 -6.968 6.096 1.00 98.69 175 VAL A CA 1
ATOM 1316 C C . VAL A 1 175 ? 2.447 -6.583 6.422 1.00 98.69 175 VAL A C 1
ATOM 1318 O O . VAL A 1 175 ? 2.149 -6.201 7.548 1.00 98.69 175 VAL A O 1
ATOM 1321 N N . LEU A 1 176 ? 1.537 -6.695 5.455 1.00 98.56 176 LEU A N 1
ATOM 1322 C CA . LEU A 1 176 ? 0.118 -6.441 5.688 1.00 98.56 176 LEU A CA 1
ATOM 1323 C C . LEU A 1 176 ? -0.474 -7.446 6.678 1.00 98.56 176 LEU A C 1
ATOM 1325 O O . LEU A 1 176 ? -1.190 -7.024 7.576 1.00 98.56 176 LEU A O 1
ATOM 1329 N N . ALA A 1 177 ? -0.136 -8.732 6.563 1.00 98.25 177 ALA A N 1
ATOM 1330 C CA . ALA A 1 177 ? -0.597 -9.766 7.489 1.00 98.25 177 ALA A CA 1
ATOM 1331 C C . ALA A 1 177 ? -0.143 -9.526 8.943 1.00 98.25 177 ALA A C 1
ATOM 1333 O O . ALA A 1 177 ? -0.875 -9.861 9.867 1.00 98.25 177 ALA A O 1
ATOM 1334 N N . GLU A 1 178 ? 1.025 -8.908 9.148 1.00 97.88 178 GLU A N 1
ATOM 1335 C CA . GLU A 1 178 ? 1.527 -8.550 10.483 1.00 97.88 178 GLU A CA 1
ATOM 1336 C C . GLU A 1 178 ? 0.769 -7.359 11.099 1.00 97.88 178 GLU A C 1
ATOM 1338 O O . GLU A 1 178 ? 0.421 -7.371 12.279 1.00 97.88 178 GLU A O 1
ATOM 1343 N N . PHE A 1 179 ? 0.520 -6.303 10.314 1.00 97.81 179 PHE A N 1
ATOM 1344 C CA . PHE A 1 179 ? 0.052 -5.012 10.846 1.00 97.81 179 PHE A CA 1
ATOM 1345 C C . PHE A 1 179 ? -1.427 -4.702 10.595 1.00 97.81 179 PHE A C 1
ATOM 1347 O O . PHE A 1 179 ? -1.931 -3.701 11.110 1.00 97.81 179 PHE A O 1
ATOM 1354 N N . CYS A 1 180 ? -2.121 -5.507 9.793 1.00 97.50 180 CYS A N 1
ATOM 1355 C CA . CYS A 1 180 ? -3.496 -5.248 9.380 1.00 97.50 180 CYS A CA 1
ATOM 1356 C C . CYS A 1 180 ? -4.408 -6.436 9.721 1.00 97.50 180 CYS A C 1
ATOM 1358 O O . CYS A 1 180 ? -3.993 -7.587 9.589 1.00 97.50 180 CYS A O 1
ATOM 1360 N N . PRO A 1 181 ? -5.677 -6.190 10.096 1.00 96.81 181 PRO A N 1
ATOM 1361 C CA . PRO A 1 181 ? -6.647 -7.266 10.264 1.00 96.81 181 PRO A CA 1
ATOM 1362 C C . PRO A 1 181 ? -6.818 -8.078 8.966 1.00 96.81 181 PRO A C 1
ATOM 1364 O O . PRO A 1 181 ? -6.900 -7.470 7.896 1.00 96.81 181 PRO A O 1
ATOM 1367 N N . PRO A 1 182 ? -6.979 -9.416 9.020 1.00 97.69 182 PRO A N 1
ATOM 1368 C CA . PRO A 1 182 ? -7.214 -10.232 7.824 1.00 97.69 182 PRO A CA 1
ATOM 1369 C C . PRO A 1 182 ? -8.445 -9.795 7.020 1.00 97.69 182 PRO A C 1
ATOM 1371 O O . PRO A 1 182 ? -8.443 -9.862 5.796 1.00 97.69 182 PRO A O 1
ATOM 1374 N N . SER A 1 183 ? -9.479 -9.290 7.697 1.00 97.94 183 SER A N 1
ATOM 1375 C CA . SER A 1 183 ? -10.703 -8.779 7.073 1.00 97.94 183 SER A CA 1
ATOM 1376 C C . SER A 1 183 ? -10.559 -7.382 6.464 1.00 97.94 183 SER A C 1
ATOM 1378 O O . SER A 1 183 ? -11.534 -6.863 5.923 1.00 97.94 183 SER A O 1
ATOM 1380 N N . MET A 1 184 ? -9.399 -6.727 6.598 1.00 97.88 184 MET A N 1
ATOM 1381 C CA . MET A 1 184 ? -9.219 -5.365 6.108 1.00 97.88 184 MET A CA 1
ATOM 1382 C C . MET A 1 184 ? -9.333 -5.336 4.573 1.00 97.88 184 MET A C 1
ATOM 1384 O O . MET A 1 184 ? -8.610 -6.085 3.906 1.00 97.88 184 MET A O 1
ATOM 1388 N N . PRO A 1 185 ? -10.199 -4.477 4.003 1.00 98.06 185 PRO A N 1
ATOM 1389 C CA . PRO A 1 185 ? -10.361 -4.349 2.562 1.00 98.06 185 PRO A CA 1
ATOM 1390 C C . PRO A 1 185 ? -9.109 -3.780 1.893 1.00 98.06 185 PRO A C 1
ATOM 1392 O O . PRO A 1 185 ? -8.475 -2.840 2.389 1.00 98.06 185 PRO A O 1
ATOM 1395 N N . VAL A 1 186 ? -8.795 -4.329 0.721 1.00 98.44 186 VAL A N 1
ATOM 1396 C CA . VAL A 1 186 ? -7.715 -3.875 -0.150 1.00 98.44 186 VAL A CA 1
ATOM 1397 C C . VAL A 1 186 ? -8.269 -3.594 -1.545 1.00 98.44 186 VAL A C 1
ATOM 1399 O O . VAL A 1 186 ? -8.776 -4.486 -2.227 1.00 98.44 186 VAL A O 1
ATOM 1402 N N . TYR A 1 187 ? -8.142 -2.341 -1.972 1.00 98.00 187 TYR A N 1
ATOM 1403 C CA . TYR A 1 187 ? -8.539 -1.861 -3.290 1.00 98.00 187 TYR A CA 1
ATOM 1404 C C . TYR A 1 187 ? -7.321 -1.843 -4.208 1.00 98.00 187 TYR A C 1
ATOM 1406 O O . TYR A 1 187 ? -6.352 -1.124 -3.970 1.00 98.00 187 TYR A O 1
ATOM 1414 N N . LEU A 1 188 ? -7.366 -2.649 -5.259 1.00 97.88 188 LEU A N 1
ATOM 1415 C CA . LEU A 1 188 ? -6.317 -2.734 -6.265 1.00 97.88 188 LEU A CA 1
ATOM 1416 C C . LEU A 1 188 ? -6.784 -1.991 -7.503 1.00 97.88 188 LEU A C 1
ATOM 1418 O O . LEU A 1 188 ? -7.889 -2.250 -7.979 1.00 97.88 188 LEU A O 1
ATOM 1422 N N . SER A 1 189 ? -5.955 -1.118 -8.058 1.00 97.12 189 SER A N 1
ATOM 1423 C CA . SER A 1 189 ? -6.281 -0.437 -9.305 1.00 97.12 189 SER A CA 1
ATOM 1424 C C . SER A 1 189 ? -5.101 -0.297 -10.250 1.00 97.12 189 SER A C 1
ATOM 1426 O O . SER A 1 189 ? -3.964 -0.687 -9.960 1.00 97.12 189 SER A O 1
ATOM 1428 N N . ASN A 1 190 ? -5.409 0.221 -11.431 1.00 95.12 190 ASN A N 1
ATOM 1429 C CA . ASN A 1 190 ? -4.447 0.795 -12.349 1.00 95.12 190 ASN A CA 1
ATOM 1430 C C . ASN A 1 190 ? -4.806 2.259 -12.648 1.00 95.12 190 ASN A C 1
ATOM 1432 O O . ASN A 1 190 ? -5.882 2.739 -12.295 1.00 95.12 190 ASN A O 1
ATOM 1436 N N . VAL A 1 191 ? -3.923 2.955 -13.362 1.00 88.06 191 VAL A N 1
ATOM 1437 C CA . VAL A 1 191 ? -4.159 4.340 -13.816 1.00 88.06 191 VAL A CA 1
ATOM 1438 C C . VAL A 1 191 ? -5.269 4.485 -14.869 1.00 88.06 191 VAL A C 1
ATOM 1440 O O . VAL A 1 191 ? -5.642 5.605 -15.203 1.00 88.06 191 VAL A O 1
ATOM 1443 N N . ASN A 1 192 ? -5.793 3.379 -15.406 1.00 89.81 192 ASN A N 1
ATOM 1444 C CA . ASN A 1 192 ? -6.892 3.386 -16.377 1.00 89.81 192 ASN A CA 1
ATOM 1445 C C . ASN A 1 192 ? -8.273 3.320 -15.699 1.00 89.81 192 ASN A C 1
ATOM 1447 O O . ASN A 1 192 ? -9.290 3.392 -16.387 1.00 89.81 192 ASN A O 1
ATOM 1451 N N . GLY A 1 193 ? -8.314 3.188 -14.369 1.00 86.00 193 GLY A N 1
ATOM 1452 C CA . GLY A 1 193 ? -9.544 3.103 -13.586 1.00 86.00 193 GLY A CA 1
ATOM 1453 C C . GLY A 1 193 ? -10.112 1.690 -13.437 1.00 86.00 193 GLY A C 1
ATOM 1454 O O . GLY A 1 193 ? -11.187 1.543 -12.859 1.00 86.00 193 GLY A O 1
ATOM 1455 N N . ASP A 1 194 ? -9.419 0.647 -13.909 1.00 94.06 194 ASP A N 1
ATOM 1456 C CA . ASP A 1 194 ? -9.814 -0.724 -13.585 1.00 94.06 194 ASP A CA 1
ATOM 1457 C C . ASP A 1 194 ? -9.548 -0.982 -12.106 1.00 94.06 194 ASP A C 1
ATOM 1459 O O . ASP A 1 194 ? -8.467 -0.670 -11.597 1.00 94.06 194 ASP A O 1
ATOM 1463 N N . THR A 1 195 ? -10.509 -1.608 -11.429 1.00 94.38 195 THR A N 1
ATOM 1464 C CA . THR A 1 195 ? -10.411 -1.897 -9.999 1.00 94.38 195 THR A CA 1
ATOM 1465 C C . THR A 1 195 ? -10.749 -3.343 -9.676 1.00 94.38 195 THR A C 1
ATOM 1467 O O . THR A 1 195 ? -11.668 -3.926 -10.251 1.00 94.38 195 THR A O 1
ATOM 1470 N N . LYS A 1 196 ? -10.023 -3.917 -8.716 1.00 95.69 196 LYS A N 1
ATOM 1471 C CA . LYS A 1 196 ? -10.336 -5.191 -8.064 1.00 95.69 196 LYS A CA 1
ATOM 1472 C C . LYS A 1 196 ? -10.391 -4.995 -6.554 1.00 95.69 196 LYS A C 1
ATOM 1474 O O . LYS A 1 196 ? -9.650 -4.195 -5.988 1.00 95.69 196 LYS A O 1
ATOM 1479 N N . PHE A 1 197 ? -11.269 -5.756 -5.918 1.00 95.25 197 PHE A N 1
ATOM 1480 C CA . PHE A 1 197 ? -11.450 -5.772 -4.474 1.00 95.25 197 PHE A CA 1
ATOM 1481 C C . PHE A 1 197 ? -10.971 -7.107 -3.905 1.00 95.25 197 PHE A C 1
ATOM 1483 O O . PHE A 1 197 ? -11.183 -8.156 -4.513 1.00 95.25 197 PHE A O 1
ATOM 1490 N N . THR A 1 198 ? -10.330 -7.066 -2.742 1.00 97.88 198 THR A N 1
ATOM 1491 C CA . THR A 1 198 ? -9.914 -8.245 -1.976 1.00 97.88 198 THR A CA 1
ATOM 1492 C C . THR A 1 198 ? -9.737 -7.871 -0.498 1.00 97.88 198 THR A C 1
ATOM 1494 O O . THR A 1 198 ? -10.025 -6.740 -0.102 1.00 97.88 198 THR A O 1
ATOM 1497 N N . THR A 1 199 ? -9.260 -8.799 0.326 1.00 98.62 199 THR A N 1
ATOM 1498 C CA . THR A 1 199 ? -8.913 -8.567 1.733 1.00 98.62 199 THR A CA 1
ATOM 1499 C C . THR A 1 199 ? -7.456 -8.942 2.003 1.00 98.62 199 THR A C 1
ATOM 1501 O O . THR A 1 199 ? -6.816 -9.623 1.200 1.00 98.62 199 THR A O 1
ATOM 1504 N N . VAL A 1 200 ? -6.901 -8.509 3.139 1.00 98.44 200 VAL A N 1
ATOM 1505 C CA . VAL A 1 200 ? -5.543 -8.913 3.554 1.00 98.44 200 VAL A CA 1
ATOM 1506 C C . VAL A 1 200 ? -5.420 -10.436 3.675 1.00 98.44 200 VAL A C 1
ATOM 1508 O O . VAL A 1 200 ? -4.420 -10.998 3.232 1.00 98.44 200 VAL A O 1
ATOM 1511 N N . GLY A 1 201 ? -6.435 -11.105 4.225 1.00 98.25 201 GLY A N 1
ATOM 1512 C CA . GLY A 1 201 ? -6.458 -12.560 4.379 1.00 98.25 201 GLY A CA 1
ATOM 1513 C C . GLY A 1 201 ? -6.475 -13.294 3.039 1.00 98.25 201 GLY A C 1
ATOM 1514 O O . GLY A 1 201 ? -5.713 -14.239 2.850 1.00 98.25 201 GLY A O 1
ATOM 1515 N N . ASP A 1 202 ? -7.268 -12.813 2.080 1.00 98.44 202 ASP A N 1
ATOM 1516 C CA . ASP A 1 202 ? -7.343 -13.410 0.738 1.00 98.44 202 ASP A CA 1
ATOM 1517 C C . ASP A 1 202 ? -6.059 -13.191 -0.074 1.00 98.44 202 ASP A C 1
ATOM 1519 O O . ASP A 1 202 ? -5.716 -13.988 -0.950 1.00 98.44 202 ASP A O 1
ATOM 1523 N N . LEU A 1 203 ? -5.313 -12.120 0.219 1.00 98.38 203 LEU A N 1
ATOM 1524 C CA . LEU A 1 203 ? -4.012 -11.885 -0.398 1.00 98.38 203 LEU A CA 1
ATOM 1525 C C . LEU A 1 203 ? -2.965 -12.906 0.059 1.00 98.38 203 LEU A C 1
ATOM 1527 O O . LEU A 1 203 ? -2.098 -13.261 -0.743 1.00 98.38 203 LEU A O 1
ATOM 1531 N N . LEU A 1 204 ? -3.007 -13.370 1.308 1.00 98.38 204 LEU A N 1
ATOM 1532 C CA . LEU A 1 204 ? -2.024 -14.309 1.850 1.00 98.38 204 LEU A CA 1
ATOM 1533 C C . LEU A 1 204 ? -2.690 -15.395 2.706 1.00 98.38 204 LEU A C 1
ATOM 1535 O O . LEU A 1 204 ? -2.588 -15.366 3.934 1.00 98.38 204 LEU A O 1
ATOM 1539 N N . PRO A 1 205 ? -3.355 -16.374 2.071 1.00 97.69 205 PRO A N 1
ATOM 1540 C CA . PRO A 1 205 ? -3.902 -17.511 2.792 1.00 97.69 205 PRO A CA 1
ATOM 1541 C C . PRO A 1 205 ? -2.771 -18.292 3.470 1.00 97.69 205 PRO A C 1
ATOM 1543 O O . PRO A 1 205 ? -1.704 -18.483 2.883 1.00 97.69 205 PRO A O 1
ATOM 1546 N N . TYR A 1 206 ? -3.025 -18.751 4.699 1.00 96.06 206 TYR A N 1
ATOM 1547 C CA . TYR A 1 206 ? -2.039 -19.448 5.536 1.00 96.06 206 TYR A CA 1
ATOM 1548 C C . TYR A 1 206 ? -0.764 -18.623 5.780 1.00 96.06 206 TYR A C 1
ATOM 1550 O O . TYR A 1 206 ? 0.344 -19.157 5.743 1.00 96.06 206 TYR A O 1
ATOM 1558 N N . ALA A 1 207 ? -0.923 -17.311 5.991 1.00 96.69 207 ALA A N 1
ATOM 1559 C CA . ALA A 1 207 ? 0.183 -16.424 6.324 1.00 96.69 207 ALA A CA 1
ATOM 1560 C C . ALA A 1 207 ? 1.022 -16.983 7.484 1.00 96.69 207 ALA A C 1
ATOM 1562 O O . ALA A 1 207 ? 0.496 -17.532 8.454 1.00 96.69 207 ALA A O 1
ATOM 1563 N N . PHE A 1 208 ? 2.340 -16.827 7.374 1.00 97.06 208 PHE A N 1
ATOM 1564 C CA . PHE A 1 208 ? 3.243 -17.146 8.470 1.00 97.06 208 PHE A CA 1
ATOM 1565 C C . PHE A 1 208 ? 3.045 -16.134 9.602 1.00 97.06 208 PHE A C 1
ATOM 1567 O O . PHE A 1 208 ? 3.003 -14.929 9.342 1.00 97.06 208 PHE A O 1
ATOM 1574 N N . ASP A 1 209 ? 2.966 -16.616 10.838 1.00 95.12 209 ASP A N 1
ATOM 1575 C CA . ASP A 1 209 ? 2.884 -15.791 12.039 1.00 95.12 209 ASP A CA 1
ATOM 1576 C C . ASP A 1 209 ? 3.747 -16.367 13.171 1.00 95.12 209 ASP A C 1
ATOM 1578 O O . ASP A 1 209 ? 4.374 -17.423 13.047 1.00 95.12 209 ASP A O 1
ATOM 1582 N N . SER A 1 210 ? 3.798 -15.642 14.288 1.00 93.50 210 SER A N 1
ATOM 1583 C CA . SER A 1 210 ? 4.623 -16.022 15.435 1.00 93.50 210 SER A CA 1
ATOM 1584 C C . SER A 1 210 ? 4.203 -17.325 16.115 1.00 93.50 210 SER A C 1
ATOM 1586 O O . SER A 1 210 ? 5.063 -17.976 16.701 1.00 93.50 210 SER A O 1
ATOM 1588 N N . SER A 1 211 ? 2.945 -17.756 15.984 1.00 94.62 211 SER A N 1
ATOM 1589 C CA . SER A 1 211 ? 2.454 -18.984 16.623 1.00 94.62 211 SER A CA 1
ATOM 1590 C C . SER A 1 211 ? 3.050 -20.259 16.019 1.00 94.62 211 SER A C 1
ATOM 1592 O O . SER A 1 211 ? 3.071 -21.300 16.663 1.00 94.62 211 SER A O 1
ATOM 1594 N N . GLN A 1 212 ? 3.574 -20.184 14.793 1.00 94.94 212 GLN A N 1
ATOM 1595 C CA . GLN A 1 212 ? 4.192 -21.313 14.088 1.00 94.94 212 GLN A CA 1
ATOM 1596 C C . GLN A 1 212 ? 5.674 -21.520 14.445 1.00 94.94 212 GLN A C 1
ATOM 1598 O O . GLN A 1 212 ? 6.303 -22.444 13.930 1.00 94.94 212 GLN A O 1
ATOM 1603 N N . MET A 1 213 ? 6.252 -20.643 15.272 1.00 91.94 213 MET A N 1
ATOM 1604 C CA . MET A 1 213 ? 7.644 -20.739 15.735 1.00 91.94 213 MET A CA 1
ATOM 1605 C C . MET A 1 213 ? 7.788 -21.399 17.114 1.00 91.94 213 MET A C 1
ATOM 1607 O O . MET A 1 213 ? 8.914 -21.538 17.595 1.00 91.94 213 MET A O 1
ATOM 1611 N N . GLU A 1 214 ? 6.672 -21.753 17.748 1.00 83.69 214 GLU A N 1
ATOM 1612 C CA . GLU A 1 214 ? 6.601 -22.405 19.063 1.00 83.69 214 GLU A CA 1
ATOM 1613 C C . GLU A 1 214 ? 6.587 -23.935 18.932 1.00 83.69 214 GLU A C 1
ATOM 1615 O O . GLU A 1 214 ? 7.268 -24.590 19.757 1.00 83.69 214 GLU A O 1
#

Sequence (214 aa):
MAQFPTPLVIDTIRWVNSKTPEGSRRASDKVDAAMNKRESKRIVASEETVESKRQVREINKDESGESEESHESKGSLSASDPSLHLLHEAESALKKAYVPYSHFPVGAAVQLANGQVFTGCNIENASYSLTNCAERTAVFTAIMNGLSRDNPPVALAVTAQSNVPVAPCGACRQVLAEFCPPSMPVYLSNVNGDTKFTTVGDLLPYAFDSSQME

Radius of gyration: 22.13 Å; Cα contacts (8 Å, |Δi|>4): 311; chains: 1; bounding box: 52×57×58 Å

Solvent-accessible surface area (backbone atoms only — not comparable to full-atom values): 12347 Å² total; per-residue (Å²): 137,85,82,77,80,80,82,79,85,78,58,66,69,59,53,65,65,71,67,64,54,84,74,52,54,64,52,50,56,51,50,52,55,52,46,52,57,49,48,56,54,49,51,54,56,49,50,60,52,49,57,58,50,52,62,55,57,69,71,61,74,84,67,87,77,94,76,87,84,81,81,82,75,87,64,79,82,58,99,82,43,75,64,56,59,36,42,51,46,2,55,60,25,22,79,70,33,45,36,92,84,79,70,65,39,26,6,5,17,34,28,30,66,85,67,54,72,26,58,10,28,23,38,61,45,96,59,62,89,68,44,42,48,13,58,50,39,8,52,54,50,31,49,78,72,62,50,42,91,93,26,36,52,55,36,38,17,33,27,25,84,44,100,53,50,44,74,80,51,73,71,44,40,54,54,42,60,73,69,34,54,47,82,26,43,33,41,21,17,18,78,82,71,49,57,47,80,50,27,44,36,77,71,37,71,87,64,88,59,78,79,81,76,113

Mean predicted aligned error: 14.47 Å

pLDDT: mean 77.49, std 25.28, range [25.62, 98.88]

Foldseek 3Di:
DDDDDDDPPPCPLVVVVVPDDPVCVVVVVVVVVVVVVVVVVVVVVVVVVVVVVVVVVVVPPPDDDDDDDDDPDQDQDDPPDPVVVQQVLQVVQQVVEAPPDPPKKKKKWWAKPVGDIFIFIWYADPPRVPIDHGLRRRQVRCVVVDDDPVIATQEMEMEIQDPAFDADDPVSLLVCVVRHDQQRKYWTYYPVRGIDIDGSCRSDPPHDDPVVVD